Protein AF-A0A950VQ45-F1 (afdb_monomer)

Mean predicted aligned error: 9.02 Å

Secondary structure (DSSP, 8-state):
-PPPP-PPPSSSEEEEESS-EEEESSSSTTPPEEEEE-TT-EEEEEEEETTEEEEEETTTTEEEEEEGGGEE--HHHHTT--TT---SEEEEEEEE-BTT-TTHHHHHHHHHHHHHHH--TT-EEEEEEESTTTTSGGGEEEEEEEPPPPPPPPP-PPPPPPPPTT-HHHHHHHHHHHHHHHHHHHHHHHHHHHHHHHHHHHHHHHHHHHHHSPPPPBSS--HHHHHHHHHHHHHT-SSEEEEEEE-BTT----S----TT-EEEE-S-B-SSHHHHHHHHHHHHHHHHHTT-SEEEE--TTTTT----

Structure (mmCIF, N/CA/C/O backbone):
data_AF-A0A950VQ45-F1
#
_entry.id   AF-A0A950VQ45-F1
#
loop_
_atom_site.group_PDB
_atom_site.id
_atom_site.type_symbol
_atom_site.label_atom_id
_atom_site.label_alt_id
_atom_site.label_comp_id
_atom_site.label_asym_id
_atom_site.label_entity_id
_atom_site.label_seq_id
_atom_site.pdbx_PDB_ins_code
_atom_site.Cartn_x
_atom_site.Cartn_y
_atom_site.Cartn_z
_atom_site.occupancy
_atom_site.B_iso_or_equiv
_atom_site.auth_seq_id
_atom_site.auth_comp_id
_atom_site.auth_asym_id
_atom_site.auth_atom_id
_atom_site.pdbx_PDB_model_num
ATOM 1 N N . MET A 1 1 ? 24.552 36.195 4.068 1.00 44.34 1 MET A N 1
ATOM 2 C CA . MET A 1 1 ? 24.668 35.209 5.160 1.00 44.34 1 MET A CA 1
ATOM 3 C C . MET A 1 1 ? 23.527 34.225 4.954 1.00 44.34 1 MET A C 1
ATOM 5 O O . MET A 1 1 ? 22.383 34.612 5.134 1.00 44.34 1 MET A O 1
ATOM 9 N N . ILE A 1 2 ? 23.811 33.048 4.393 1.00 41.25 2 ILE A N 1
ATOM 10 C CA . ILE A 1 2 ? 22.794 32.021 4.123 1.00 41.25 2 ILE A CA 1
ATOM 11 C C . ILE A 1 2 ? 22.617 31.257 5.433 1.00 41.25 2 ILE A C 1
ATOM 13 O O . ILE A 1 2 ? 23.584 30.682 5.926 1.00 41.25 2 ILE A O 1
ATOM 17 N N . VAL A 1 3 ? 21.425 31.312 6.025 1.00 38.78 3 VAL A N 1
ATOM 18 C CA . VAL A 1 3 ? 21.080 30.450 7.159 1.00 38.78 3 VAL A CA 1
ATOM 19 C C . VAL A 1 3 ? 20.904 29.048 6.578 1.00 38.78 3 VAL A C 1
ATOM 21 O O . VAL A 1 3 ? 20.041 28.890 5.712 1.00 38.78 3 VAL A O 1
ATOM 24 N N . PRO A 1 4 ? 21.719 28.049 6.960 1.00 47.25 4 PRO A N 1
ATOM 25 C CA . PRO A 1 4 ? 21.476 26.686 6.522 1.00 47.25 4 PRO A CA 1
ATOM 26 C C . PRO A 1 4 ? 20.096 26.275 7.036 1.00 47.25 4 PRO A C 1
ATOM 28 O O . PRO A 1 4 ? 19.829 26.315 8.237 1.00 47.25 4 PRO A O 1
ATOM 31 N N . THR A 1 5 ? 19.196 25.934 6.117 1.00 43.06 5 THR A N 1
ATOM 32 C CA . THR A 1 5 ? 17.958 25.237 6.449 1.00 43.06 5 THR A CA 1
ATOM 33 C C . THR A 1 5 ? 18.355 23.958 7.170 1.00 43.06 5 THR A C 1
ATOM 35 O O . THR A 1 5 ? 19.090 23.144 6.614 1.00 43.06 5 THR A O 1
ATOM 38 N N . SER A 1 6 ? 17.916 23.809 8.423 1.00 53.81 6 SER A N 1
ATOM 39 C CA . SER A 1 6 ? 18.005 22.546 9.156 1.00 53.81 6 SER A CA 1
ATOM 40 C C . SER A 1 6 ? 17.457 21.458 8.236 1.00 53.81 6 SER A C 1
ATOM 42 O O . SER A 1 6 ? 16.279 21.474 7.878 1.00 53.81 6 SER A O 1
ATOM 44 N N . GLN A 1 7 ? 18.335 20.566 7.773 1.00 62.34 7 GLN A N 1
ATOM 45 C CA . GLN A 1 7 ? 17.885 19.348 7.121 1.00 62.34 7 GLN A CA 1
ATOM 46 C C . GLN A 1 7 ? 17.046 18.609 8.158 1.00 62.34 7 GLN A C 1
ATOM 48 O O . GLN A 1 7 ? 17.481 18.431 9.297 1.00 62.34 7 GLN A O 1
ATOM 53 N N . ALA A 1 8 ? 15.810 18.278 7.790 1.00 74.75 8 ALA A N 1
ATOM 54 C CA . ALA A 1 8 ? 14.957 17.475 8.643 1.00 74.75 8 ALA A CA 1
ATOM 55 C C . ALA A 1 8 ? 15.681 16.151 8.921 1.00 74.75 8 ALA A C 1
ATOM 57 O O . ALA A 1 8 ? 16.120 15.482 7.985 1.00 74.75 8 ALA A O 1
ATOM 58 N N . GLU A 1 9 ? 15.844 15.807 10.199 1.00 81.50 9 GLU A N 1
ATOM 59 C CA . GLU A 1 9 ? 16.458 14.539 10.591 1.00 81.50 9 GLU A CA 1
ATOM 60 C C . GLU A 1 9 ? 15.647 13.372 10.000 1.00 81.50 9 GLU A C 1
ATOM 62 O O . GLU A 1 9 ? 14.410 13.396 10.065 1.00 81.50 9 GLU A O 1
ATOM 67 N N . PRO A 1 10 ? 16.304 12.345 9.436 1.00 83.62 10 PRO A N 1
ATOM 68 C CA . PRO A 1 10 ? 15.611 11.237 8.791 1.00 83.62 10 PRO A CA 1
ATOM 69 C C . PRO A 1 10 ? 14.747 10.449 9.787 1.00 83.62 10 PRO A C 1
ATOM 71 O O . PRO A 1 10 ? 15.018 10.402 10.986 1.00 83.62 10 PRO A O 1
ATOM 74 N N . GLY A 1 11 ? 13.695 9.801 9.285 1.00 84.19 11 GLY A N 1
ATOM 75 C CA . GLY A 1 11 ? 12.855 8.866 10.038 1.00 84.19 11 GLY A CA 1
ATOM 76 C C . GLY A 1 11 ? 11.615 9.460 10.713 1.00 84.19 11 GLY A C 1
ATOM 77 O O . GLY A 1 11 ? 11.401 10.670 10.739 1.00 84.19 11 GLY A O 1
ATOM 78 N N . LEU A 1 12 ? 10.791 8.563 11.252 1.00 82.50 12 LEU A N 1
ATOM 79 C CA . LEU A 1 12 ? 9.443 8.800 11.782 1.00 82.50 12 LEU A CA 1
ATOM 80 C C . LEU A 1 12 ? 9.450 9.331 13.214 1.00 82.50 12 LEU A C 1
ATOM 82 O O . LEU A 1 12 ? 8.538 10.037 13.631 1.00 82.50 12 LEU A O 1
ATOM 86 N N . GLY A 1 13 ? 10.478 8.983 13.983 1.00 90.69 13 GLY A N 1
ATOM 87 C CA . GLY A 1 13 ? 10.582 9.375 15.378 1.00 90.69 13 GLY A CA 1
ATOM 88 C C . GLY A 1 13 ? 11.815 8.797 16.048 1.00 90.69 13 GLY A C 1
ATOM 89 O O . GLY A 1 13 ? 12.525 7.960 15.495 1.00 90.69 13 GLY A O 1
ATOM 90 N N . TRP A 1 14 ? 12.081 9.270 17.259 1.00 95.69 14 TRP A N 1
ATOM 91 C CA . TRP A 1 14 ? 13.184 8.771 18.067 1.00 95.69 14 TRP A CA 1
ATOM 92 C C . TRP A 1 14 ? 12.806 7.459 18.747 1.00 95.69 14 TRP A C 1
ATOM 94 O O . TRP A 1 14 ? 11.811 7.411 19.461 1.00 95.69 14 TRP A O 1
ATOM 104 N N . ALA A 1 15 ? 13.641 6.442 18.584 1.00 96.50 15 ALA A N 1
ATOM 105 C CA . ALA A 1 15 ? 13.613 5.206 19.348 1.00 96.50 15 ALA A CA 1
ATOM 106 C C . ALA A 1 15 ? 14.799 5.169 20.318 1.00 96.50 15 ALA A C 1
ATOM 108 O O . ALA A 1 15 ? 15.844 5.775 20.068 1.00 96.50 15 ALA A O 1
ATOM 109 N N . THR A 1 16 ? 14.633 4.455 21.426 1.00 97.94 16 THR A N 1
ATOM 110 C CA . THR A 1 16 ? 15.658 4.325 22.465 1.00 97.94 16 THR A CA 1
ATOM 111 C C . THR A 1 16 ? 15.960 2.856 22.703 1.00 97.94 16 THR A C 1
ATOM 113 O O . THR A 1 16 ? 15.037 2.071 22.912 1.00 97.94 16 THR A O 1
ATOM 116 N N . PHE A 1 17 ? 17.235 2.481 22.727 1.00 98.06 17 PHE A N 1
ATOM 117 C CA . PHE A 1 17 ? 17.648 1.140 23.130 1.00 98.06 17 PHE A CA 1
ATOM 118 C C . PHE A 1 17 ? 17.229 0.875 24.583 1.00 98.06 17 PHE A C 1
ATOM 120 O O . PHE A 1 17 ? 17.549 1.654 25.480 1.00 98.06 17 PHE A O 1
ATOM 127 N N . ILE A 1 18 ? 16.511 -0.219 24.834 1.00 97.69 18 ILE A N 1
ATOM 128 C CA . ILE A 1 18 ? 16.109 -0.655 26.188 1.00 97.69 18 ILE A CA 1
ATOM 129 C C . ILE A 1 18 ? 17.024 -1.734 26.764 1.00 97.69 18 ILE A C 1
ATOM 131 O O . ILE A 1 18 ? 16.970 -2.029 27.956 1.00 97.69 18 ILE A O 1
ATOM 135 N N . ARG A 1 19 ? 17.876 -2.312 25.922 1.00 96.94 19 ARG A N 1
ATOM 136 C CA . ARG A 1 19 ? 18.917 -3.277 26.272 1.00 96.94 19 ARG A CA 1
ATOM 137 C C . ARG A 1 19 ? 20.106 -3.077 25.338 1.00 96.94 19 ARG A C 1
ATOM 139 O O . ARG A 1 19 ? 19.978 -2.381 24.335 1.00 96.94 19 ARG A O 1
ATOM 146 N N . GLU A 1 20 ? 21.236 -3.686 25.668 1.00 97.88 20 GLU A N 1
ATOM 147 C CA . GLU A 1 20 ? 22.352 -3.750 24.729 1.00 97.88 20 GLU A CA 1
ATOM 148 C C . GLU A 1 20 ? 21.984 -4.632 23.530 1.00 97.88 20 GLU A C 1
ATOM 150 O O . GLU A 1 20 ? 21.483 -5.742 23.720 1.00 97.88 20 GLU A O 1
ATOM 155 N N . ASP A 1 21 ? 22.192 -4.133 22.313 1.00 97.94 21 ASP A N 1
ATOM 156 C CA . ASP A 1 21 ? 21.943 -4.888 21.081 1.00 97.94 21 ASP A CA 1
ATOM 157 C C . ASP A 1 21 ? 22.809 -4.353 19.927 1.00 97.94 21 ASP A C 1
ATOM 159 O O . ASP A 1 21 ? 23.412 -3.280 20.029 1.00 97.94 21 ASP A O 1
ATOM 163 N N . CYS A 1 22 ? 22.883 -5.116 18.841 1.00 97.50 22 CYS A N 1
ATOM 164 C CA . CYS A 1 22 ? 23.688 -4.820 17.661 1.00 97.50 22 CYS A CA 1
ATOM 165 C C . CYS A 1 22 ? 22.968 -3.877 16.686 1.00 97.50 22 CYS A C 1
ATOM 167 O O . CYS A 1 22 ? 21.768 -4.001 16.434 1.00 97.50 22 CYS A O 1
ATOM 169 N N . GLU A 1 23 ? 23.741 -2.998 16.052 1.00 97.69 23 GLU A N 1
ATOM 170 C CA . GLU A 1 23 ? 23.391 -2.380 14.773 1.00 97.69 23 GLU A CA 1
ATOM 171 C C . GLU A 1 23 ? 23.855 -3.301 13.638 1.00 97.69 23 GLU A C 1
ATOM 173 O O . GLU A 1 23 ? 25.043 -3.566 13.467 1.00 97.69 23 GLU A O 1
ATOM 178 N N . TRP A 1 24 ? 22.907 -3.835 12.879 1.00 97.62 24 TRP A N 1
ATOM 179 C CA . TRP A 1 24 ? 23.108 -4.839 11.843 1.00 97.62 24 TRP A CA 1
ATOM 180 C C . TRP A 1 24 ? 23.170 -4.214 10.447 1.00 97.62 24 TRP A C 1
ATOM 182 O O . TRP A 1 24 ? 22.507 -3.222 10.151 1.00 97.62 24 TRP A O 1
ATOM 192 N N . SER A 1 25 ? 23.920 -4.853 9.555 1.00 93.00 25 SER A N 1
ATOM 193 C CA . SER A 1 25 ? 24.046 -4.477 8.136 1.00 93.00 25 SER A CA 1
ATOM 194 C C . SER A 1 25 ? 22.801 -4.748 7.281 1.00 93.00 25 SER A C 1
ATOM 196 O O . SER A 1 25 ? 22.690 -4.197 6.189 1.00 93.00 25 SER A O 1
ATOM 198 N N . GLY A 1 26 ? 21.869 -5.571 7.767 1.00 89.62 26 GLY A N 1
ATOM 199 C CA . GLY A 1 26 ? 20.701 -6.046 7.024 1.00 89.62 26 GLY A CA 1
ATOM 200 C C . GLY A 1 26 ? 19.547 -6.466 7.938 1.00 89.62 26 GLY A C 1
ATOM 201 O O . GLY A 1 26 ? 19.721 -6.654 9.150 1.00 89.62 26 GLY A O 1
ATOM 202 N N . GLY A 1 27 ? 18.355 -6.613 7.360 1.00 84.12 27 GLY A N 1
ATOM 203 C CA . GLY A 1 27 ? 17.144 -7.045 8.070 1.00 84.12 27 GLY A CA 1
ATOM 204 C C . GLY A 1 27 ? 17.112 -8.549 8.371 1.00 84.12 27 GLY A C 1
ATOM 205 O O . GLY A 1 27 ? 16.377 -9.000 9.247 1.00 84.12 27 GLY A O 1
ATOM 206 N N . GLU A 1 28 ? 17.923 -9.331 7.667 1.00 83.12 28 GLU A N 1
ATOM 207 C CA . GLU A 1 28 ? 18.018 -10.784 7.754 1.00 83.12 28 GLU A CA 1
ATOM 208 C C . GLU A 1 28 ? 18.908 -11.282 8.904 1.00 83.12 28 GLU A C 1
ATOM 210 O O . GLU A 1 28 ? 19.842 -10.618 9.357 1.00 83.12 28 GLU A O 1
ATOM 215 N N . THR A 1 29 ? 18.676 -12.516 9.358 1.00 85.69 29 THR A N 1
ATOM 216 C CA . THR A 1 29 ? 19.407 -13.114 10.492 1.00 85.69 29 THR A CA 1
ATOM 217 C C . THR A 1 29 ? 20.897 -13.339 10.226 1.00 85.69 29 THR A C 1
ATOM 219 O O . THR A 1 29 ? 21.656 -13.503 11.174 1.00 85.69 29 THR A O 1
ATOM 222 N N . SER A 1 30 ? 21.325 -13.366 8.960 1.00 88.50 30 SER A N 1
ATOM 223 C CA . SER A 1 30 ? 22.731 -13.521 8.559 1.00 88.50 30 SER A CA 1
ATOM 224 C C . SER A 1 30 ? 23.512 -12.206 8.486 1.00 88.50 30 SER A C 1
ATOM 226 O O . SER A 1 30 ? 24.694 -12.236 8.147 1.00 88.50 30 SER A O 1
ATOM 228 N N . ALA A 1 31 ? 22.878 -11.064 8.760 1.00 93.75 31 ALA A N 1
ATOM 229 C CA . ALA A 1 31 ? 23.539 -9.768 8.696 1.00 93.75 31 ALA A CA 1
ATOM 230 C C . ALA A 1 31 ? 24.723 -9.679 9.676 1.00 93.75 31 ALA A C 1
ATOM 232 O O . ALA A 1 31 ? 24.667 -10.177 10.801 1.00 93.75 31 ALA A O 1
ATOM 233 N N . ALA A 1 32 ? 25.788 -8.992 9.264 1.00 96.56 32 ALA A N 1
ATOM 234 C CA . ALA A 1 32 ? 26.914 -8.665 10.133 1.00 96.56 32 ALA A CA 1
ATOM 235 C C . ALA A 1 32 ? 26.542 -7.543 11.115 1.00 96.56 32 ALA A C 1
ATOM 237 O O . ALA A 1 32 ? 25.854 -6.596 10.727 1.00 96.56 32 ALA A O 1
ATOM 238 N N . CYS A 1 33 ? 27.026 -7.640 12.354 1.00 97.19 33 CYS A N 1
ATOM 239 C CA . CYS A 1 33 ? 26.920 -6.586 13.362 1.00 97.19 33 CYS A CA 1
ATOM 240 C C . CYS A 1 33 ? 28.045 -5.557 13.172 1.00 97.19 33 CYS A C 1
ATOM 242 O O . CYS A 1 33 ? 29.219 -5.926 13.107 1.00 97.19 33 CYS A O 1
ATOM 244 N N . PHE A 1 34 ? 27.689 -4.276 13.082 1.00 94.50 34 PHE A N 1
ATOM 245 C CA . PHE A 1 34 ? 28.619 -3.147 13.002 1.00 94.50 34 PHE A CA 1
ATOM 246 C C . PHE A 1 34 ? 29.118 -2.690 14.374 1.00 94.50 34 PHE A C 1
ATOM 248 O O . PHE A 1 34 ? 30.209 -2.132 14.478 1.00 94.50 34 PHE A O 1
ATOM 255 N N . GLY A 1 35 ? 28.346 -2.951 15.426 1.00 92.62 35 GLY A N 1
ATOM 256 C CA . GLY A 1 35 ? 28.692 -2.613 16.800 1.00 92.62 35 GLY A CA 1
ATOM 257 C C . GLY A 1 35 ? 27.469 -2.625 17.709 1.00 92.62 35 GLY A C 1
ATOM 258 O O . GLY A 1 35 ? 26.334 -2.565 17.236 1.00 92.62 35 GLY A O 1
ATOM 259 N N . ASN A 1 36 ? 27.710 -2.703 19.017 1.00 96.94 36 ASN A N 1
ATOM 260 C CA . ASN A 1 36 ? 26.646 -2.708 20.015 1.00 96.94 36 ASN A CA 1
ATOM 261 C C . ASN A 1 36 ? 26.322 -1.288 20.478 1.00 96.94 36 ASN A C 1
ATOM 263 O O . ASN A 1 36 ? 27.219 -0.462 20.676 1.00 96.94 36 ASN A O 1
ATOM 267 N N . ARG A 1 37 ? 25.043 -1.034 20.749 1.00 97.69 37 ARG A N 1
ATOM 268 C CA . ARG A 1 37 ? 24.574 0.159 21.458 1.00 97.69 37 ARG A CA 1
ATOM 269 C C . ARG A 1 37 ? 23.992 -0.246 22.796 1.00 97.69 37 ARG A C 1
ATOM 271 O O . ARG A 1 37 ? 23.257 -1.221 22.887 1.00 97.69 37 ARG A O 1
ATOM 278 N N . GLY A 1 38 ? 24.342 0.507 23.834 1.00 96.69 38 GLY A N 1
ATOM 279 C CA . GLY A 1 38 ? 23.833 0.283 25.181 1.00 96.69 38 GLY A CA 1
ATOM 280 C C . GLY A 1 38 ? 22.435 0.876 25.401 1.00 96.69 38 GLY A C 1
ATOM 281 O O . GLY A 1 38 ? 21.981 1.716 24.615 1.00 96.69 38 GLY A O 1
ATOM 282 N N . PRO A 1 39 ? 21.767 0.502 26.507 1.00 97.94 39 PRO A N 1
ATOM 283 C CA . PRO A 1 39 ? 20.500 1.100 26.910 1.00 97.94 39 PRO A CA 1
ATOM 284 C C . PRO A 1 39 ? 20.581 2.631 26.995 1.00 97.94 39 PRO A C 1
ATOM 286 O O . PRO A 1 39 ? 21.573 3.189 27.463 1.00 97.94 39 PRO A O 1
ATOM 289 N N . GLY A 1 40 ? 19.522 3.316 26.572 1.00 97.31 40 GLY A N 1
ATOM 290 C CA . GLY A 1 40 ? 19.439 4.777 26.554 1.00 97.31 40 GLY A CA 1
ATOM 291 C C . GLY A 1 40 ? 20.018 5.431 25.297 1.00 97.31 40 GLY A C 1
ATOM 292 O O . GLY A 1 40 ? 19.747 6.610 25.065 1.00 97.31 40 GLY A O 1
ATOM 293 N N . PHE A 1 41 ? 20.759 4.695 24.459 1.00 98.12 41 PHE A N 1
ATOM 294 C CA . PHE A 1 41 ? 21.194 5.202 23.159 1.00 98.12 41 PHE A CA 1
ATOM 295 C C . PHE A 1 41 ? 19.986 5.449 22.249 1.00 98.12 41 PHE A C 1
ATOM 297 O O . PHE A 1 41 ? 19.038 4.659 22.242 1.00 98.12 41 PHE A O 1
ATOM 304 N N . ARG A 1 42 ? 20.000 6.555 21.498 1.00 97.81 42 ARG A N 1
ATOM 305 C CA . ARG A 1 42 ? 18.861 6.989 20.682 1.00 97.81 42 ARG A CA 1
ATOM 306 C C . ARG A 1 42 ? 19.198 6.932 19.203 1.00 97.81 42 ARG A C 1
ATOM 308 O O . ARG A 1 42 ? 20.227 7.444 18.779 1.00 97.81 42 ARG A O 1
ATOM 315 N N . VAL A 1 43 ? 18.269 6.381 18.437 1.00 97.25 43 VAL A N 1
ATOM 316 C CA . VAL A 1 43 ? 18.310 6.306 16.974 1.00 97.25 43 VAL A CA 1
ATOM 317 C C . VAL A 1 43 ? 17.002 6.832 16.405 1.00 97.25 43 VAL A C 1
ATOM 319 O O . VAL A 1 43 ? 15.986 6.895 17.105 1.00 97.25 43 VAL A O 1
ATOM 322 N N . ARG A 1 44 ? 16.994 7.217 15.133 1.00 95.94 44 ARG A N 1
ATOM 323 C CA . ARG A 1 44 ? 15.757 7.574 14.435 1.00 95.94 44 ARG A CA 1
ATOM 324 C C . ARG A 1 44 ? 15.180 6.325 13.784 1.00 95.94 44 ARG A C 1
ATOM 326 O O . ARG A 1 44 ? 15.814 5.740 12.914 1.00 95.94 44 ARG A O 1
ATOM 333 N N . ALA A 1 45 ? 13.982 5.913 14.184 1.00 94.44 45 ALA A N 1
ATOM 334 C CA . ALA A 1 45 ? 13.272 4.826 13.520 1.00 94.44 45 ALA A CA 1
ATOM 335 C C . ALA A 1 45 ? 12.805 5.297 12.140 1.00 94.44 45 ALA A C 1
ATOM 337 O O . ALA A 1 45 ? 12.054 6.266 12.046 1.00 94.44 45 ALA A O 1
ATOM 338 N N . VAL A 1 46 ? 13.256 4.640 11.071 1.00 89.88 46 VAL A N 1
ATOM 339 C CA . VAL A 1 46 ? 12.947 5.038 9.689 1.00 89.88 46 VAL A CA 1
ATOM 340 C C . VAL A 1 46 ? 11.778 4.228 9.158 1.00 89.88 46 VAL A C 1
ATOM 342 O O . VAL A 1 46 ? 10.777 4.793 8.735 1.00 89.88 46 VAL A O 1
ATOM 345 N N . ARG A 1 47 ? 11.884 2.901 9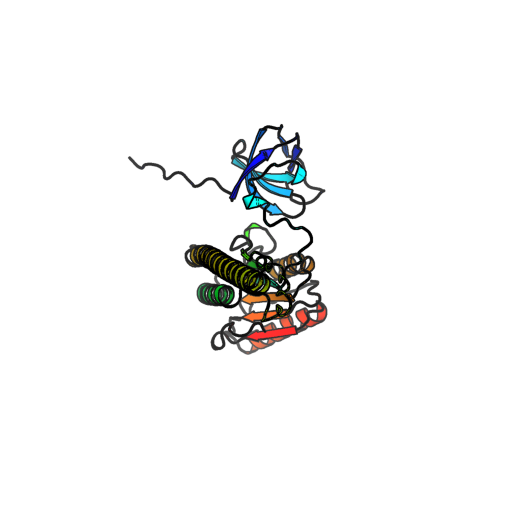.212 1.00 84.75 47 ARG A N 1
ATOM 346 C CA . ARG A 1 47 ? 10.799 1.982 8.856 1.00 84.75 47 ARG A CA 1
ATOM 347 C C . ARG A 1 47 ? 11.052 0.608 9.451 1.00 84.75 47 ARG A C 1
ATOM 349 O O . ARG A 1 47 ? 12.159 0.286 9.875 1.00 84.75 47 ARG A O 1
ATOM 356 N N . ARG A 1 48 ? 10.017 -0.218 9.463 1.00 84.25 48 ARG A N 1
ATOM 357 C CA . ARG A 1 48 ? 10.090 -1.587 9.964 1.00 84.25 48 ARG A CA 1
ATOM 358 C C . ARG A 1 48 ? 10.375 -2.566 8.830 1.00 84.25 48 ARG A C 1
ATOM 360 O O . ARG A 1 48 ? 9.721 -2.503 7.793 1.00 84.25 48 ARG A O 1
ATOM 367 N N . GLU A 1 49 ? 11.263 -3.525 9.076 1.00 79.81 49 GLU A N 1
ATOM 368 C CA . GLU A 1 49 ? 11.600 -4.600 8.141 1.00 79.81 49 GLU A CA 1
ATOM 369 C C . GLU A 1 49 ? 11.701 -5.943 8.884 1.00 79.81 49 GLU A C 1
ATOM 371 O O . GLU A 1 49 ? 12.691 -6.264 9.541 1.00 79.81 49 GLU A O 1
ATOM 376 N N . GLY A 1 50 ? 10.630 -6.743 8.815 1.00 81.31 50 GLY A N 1
ATOM 377 C CA . GLY A 1 50 ? 10.571 -8.049 9.478 1.00 81.31 50 GLY A CA 1
ATOM 378 C C . GLY A 1 50 ? 10.682 -7.951 11.007 1.00 81.31 50 GLY A C 1
ATOM 379 O O . GLY A 1 50 ? 9.833 -7.333 11.664 1.00 81.31 50 GLY A O 1
ATOM 380 N N . SER A 1 51 ? 11.707 -8.602 11.569 1.00 86.69 51 SER A N 1
ATOM 381 C CA . SER A 1 51 ? 12.031 -8.600 13.005 1.00 86.69 51 SER A CA 1
ATOM 382 C C . SER A 1 51 ? 12.889 -7.409 13.444 1.00 86.69 51 SER A C 1
ATOM 384 O O . SER A 1 51 ? 13.131 -7.252 14.644 1.00 86.69 51 SER A O 1
ATOM 386 N N . ARG A 1 52 ? 13.334 -6.567 12.504 1.00 94.06 52 ARG A N 1
ATOM 387 C CA . ARG A 1 52 ? 14.208 -5.420 12.760 1.00 94.06 52 ARG A CA 1
ATOM 388 C C . ARG A 1 52 ? 13.563 -4.101 12.339 1.00 94.06 52 ARG A C 1
ATOM 390 O O . ARG A 1 52 ? 12.626 -4.053 11.542 1.00 94.06 52 ARG A O 1
ATOM 397 N N . TRP A 1 53 ? 14.077 -3.015 12.892 1.00 94.31 53 TRP A N 1
ATOM 398 C CA . TRP A 1 53 ? 13.849 -1.657 12.420 1.00 94.31 53 TRP A CA 1
ATOM 399 C C . TRP A 1 53 ? 15.028 -1.220 11.574 1.00 94.31 53 TRP A C 1
ATOM 401 O O . TRP A 1 53 ? 16.161 -1.364 12.016 1.00 94.31 53 TRP A O 1
ATOM 411 N N . TYR A 1 54 ? 14.757 -0.645 10.407 1.00 94.38 54 TYR A N 1
ATOM 412 C CA . TYR A 1 54 ? 15.722 0.194 9.717 1.00 94.38 54 TYR A CA 1
ATOM 413 C C . TYR A 1 54 ? 15.762 1.542 10.438 1.00 94.38 54 TYR A C 1
ATOM 415 O O . TYR A 1 54 ? 14.728 2.204 10.601 1.00 94.38 54 TYR A O 1
ATOM 423 N N . VAL A 1 55 ? 16.935 1.916 10.930 1.00 96.38 55 VAL A N 1
ATOM 424 C CA . VAL A 1 55 ? 17.150 3.100 11.760 1.00 96.38 55 VAL A CA 1
ATOM 425 C C . VAL A 1 55 ? 18.272 3.952 11.186 1.00 96.38 55 VAL A C 1
ATOM 427 O O . VAL A 1 55 ? 19.169 3.434 10.528 1.00 96.38 55 VAL A O 1
ATOM 430 N N . TRP A 1 56 ? 18.233 5.253 11.454 1.00 96.62 56 TRP A N 1
ATOM 431 C CA . TRP A 1 56 ? 19.379 6.138 11.268 1.00 96.62 56 TRP A CA 1
ATOM 432 C C . TRP A 1 56 ? 20.045 6.389 12.620 1.00 96.62 56 TRP A C 1
ATOM 434 O O . TRP A 1 56 ? 19.384 6.780 13.592 1.00 96.62 56 TRP A O 1
ATOM 444 N N . ASP A 1 57 ? 21.345 6.133 12.675 1.00 96.56 57 ASP A N 1
ATOM 445 C CA . ASP A 1 57 ? 22.187 6.340 13.841 1.00 96.56 57 ASP A CA 1
ATOM 446 C C . ASP A 1 57 ? 22.892 7.707 13.745 1.00 96.56 57 ASP A C 1
ATOM 448 O O . ASP A 1 57 ? 23.770 7.895 12.895 1.00 96.56 57 ASP A O 1
ATOM 452 N N . PRO A 1 58 ? 22.575 8.658 14.645 1.00 95.75 58 PRO A N 1
ATOM 453 C CA . PRO A 1 58 ? 23.179 9.989 14.628 1.00 95.75 58 PRO A CA 1
ATOM 454 C C . PRO A 1 58 ? 24.683 9.993 14.924 1.00 95.75 58 PRO A C 1
ATOM 456 O O . PRO A 1 58 ? 25.359 10.974 14.626 1.00 95.75 58 PRO A O 1
ATOM 459 N N . SER A 1 59 ? 25.226 8.944 15.550 1.00 95.69 59 SER A N 1
ATOM 460 C CA . SER A 1 59 ? 26.647 8.897 15.915 1.00 95.69 59 SER A CA 1
ATOM 461 C C . SER A 1 59 ? 27.557 8.513 14.751 1.00 95.69 59 SER A C 1
ATOM 463 O O . SER A 1 59 ? 28.723 8.907 14.735 1.00 95.69 59 SER A O 1
ATOM 465 N N . THR A 1 60 ? 27.029 7.765 13.783 1.00 93.62 60 THR A N 1
ATOM 466 C CA . THR A 1 60 ? 27.747 7.360 12.568 1.00 93.62 60 THR A CA 1
ATOM 467 C C . THR A 1 60 ? 27.268 8.101 11.323 1.00 93.62 60 THR A C 1
ATOM 469 O O . THR A 1 60 ? 27.884 7.949 10.270 1.00 93.62 60 THR A O 1
ATOM 472 N N . ASP A 1 61 ? 26.204 8.904 11.451 1.00 93.50 61 ASP A N 1
ATOM 473 C CA . ASP A 1 61 ? 25.487 9.546 10.345 1.00 93.50 61 ASP A CA 1
ATOM 474 C C . ASP A 1 61 ? 25.155 8.547 9.225 1.00 93.50 61 ASP A C 1
ATOM 476 O O . ASP A 1 61 ? 25.374 8.782 8.036 1.00 93.50 61 ASP A O 1
ATOM 480 N N . ASN A 1 62 ? 24.690 7.361 9.622 1.00 94.19 62 ASN A N 1
ATOM 481 C CA . ASN A 1 62 ? 24.449 6.255 8.708 1.00 94.19 62 ASN A CA 1
ATOM 482 C C . ASN A 1 62 ? 23.235 5.429 9.139 1.00 94.19 62 ASN A C 1
ATOM 484 O O . ASN A 1 62 ? 22.679 5.610 10.223 1.00 94.19 62 ASN A O 1
ATOM 488 N N . TYR A 1 63 ? 22.804 4.526 8.266 1.00 95.00 63 TYR A N 1
ATOM 489 C CA . TYR A 1 63 ? 21.679 3.645 8.518 1.00 95.00 63 TYR A CA 1
ATOM 490 C C . TYR A 1 63 ? 22.133 2.246 8.922 1.00 95.00 63 TYR A C 1
ATOM 492 O O . TYR A 1 63 ? 23.127 1.720 8.420 1.00 95.00 63 TYR A O 1
ATOM 500 N N . ALA A 1 64 ? 21.351 1.624 9.794 1.00 97.44 64 ALA A N 1
ATOM 501 C CA . ALA A 1 64 ? 21.551 0.258 10.244 1.00 97.44 64 ALA A CA 1
ATOM 502 C C . ALA A 1 64 ? 20.204 -0.409 10.534 1.00 97.44 64 ALA A C 1
ATOM 504 O O . ALA A 1 64 ? 19.146 0.219 10.476 1.00 97.44 64 ALA A O 1
ATOM 505 N N . TYR A 1 65 ? 20.243 -1.692 10.869 1.00 97.38 65 TYR A N 1
ATOM 506 C CA . TYR A 1 65 ? 19.088 -2.437 11.343 1.00 97.38 65 TYR A CA 1
ATOM 507 C C . TYR A 1 65 ? 19.235 -2.748 12.826 1.00 97.38 65 TYR A C 1
ATOM 509 O O . TYR A 1 65 ? 20.309 -3.126 13.270 1.00 97.38 65 TYR A O 1
ATOM 517 N N . VAL A 1 66 ? 18.168 -2.635 13.605 1.00 97.31 66 VAL A N 1
ATOM 518 C CA . VAL A 1 66 ? 18.185 -2.958 15.040 1.00 97.31 66 VAL A CA 1
ATOM 519 C C . VAL A 1 66 ? 17.034 -3.894 15.355 1.00 97.31 66 VAL A C 1
ATOM 521 O O . VAL A 1 66 ? 15.921 -3.699 14.864 1.00 97.31 66 VAL A O 1
ATOM 524 N N . ASP A 1 67 ? 17.282 -4.915 16.172 1.00 96.25 67 ASP A N 1
ATOM 525 C CA . ASP A 1 67 ? 16.239 -5.841 16.605 1.00 96.25 67 ASP A CA 1
ATOM 526 C C . ASP A 1 67 ? 15.085 -5.090 17.274 1.00 96.25 67 ASP A C 1
ATOM 528 O O . ASP A 1 67 ? 15.272 -4.258 18.161 1.00 96.25 67 ASP A O 1
ATOM 532 N N . ARG A 1 68 ? 13.849 -5.396 16.870 1.00 91.31 68 ARG A N 1
ATOM 533 C CA . ARG A 1 68 ? 12.671 -4.667 17.360 1.00 91.31 68 ARG A CA 1
ATOM 534 C C . ARG A 1 68 ? 12.512 -4.756 18.872 1.00 91.31 68 ARG A C 1
ATOM 536 O O . ARG A 1 68 ? 12.172 -3.767 19.506 1.00 91.31 68 ARG A O 1
ATOM 543 N N . ALA A 1 69 ? 12.806 -5.918 19.446 1.00 94.50 69 ALA A N 1
ATOM 544 C CA . ALA A 1 69 ? 12.750 -6.131 20.889 1.00 94.50 69 ALA A CA 1
ATOM 545 C C . ALA A 1 69 ? 13.844 -5.372 21.667 1.00 94.50 69 ALA A C 1
ATOM 547 O O . ALA A 1 69 ? 13.819 -5.369 22.896 1.00 94.50 69 ALA A O 1
ATOM 548 N N . ALA A 1 70 ? 14.805 -4.754 20.975 1.00 96.94 70 ALA A N 1
ATOM 549 C CA . ALA A 1 70 ? 15.848 -3.939 21.581 1.00 96.94 70 ALA A CA 1
ATOM 550 C C . ALA A 1 70 ? 15.458 -2.468 21.738 1.00 96.94 70 ALA A C 1
ATOM 552 O O . ALA A 1 70 ? 16.136 -1.746 22.468 1.00 96.94 70 ALA A O 1
ATOM 553 N N . LEU A 1 71 ? 14.393 -2.020 21.067 1.00 96.56 71 LEU A N 1
ATOM 554 C CA . LEU A 1 71 ? 13.987 -0.620 21.016 1.00 96.56 71 LEU A CA 1
ATOM 555 C C . LEU A 1 71 ? 12.674 -0.385 21.764 1.00 96.56 71 LEU A C 1
ATOM 557 O O . LEU A 1 71 ? 11.706 -1.126 21.617 1.00 96.56 71 LEU A O 1
ATOM 561 N N . SER A 1 72 ? 12.625 0.714 22.510 1.00 95.62 72 SER A N 1
ATOM 562 C CA . SER A 1 72 ? 11.385 1.384 22.888 1.00 95.62 72 SER A CA 1
ATOM 563 C C . SER A 1 72 ? 11.104 2.485 21.874 1.00 95.62 72 SER A C 1
ATOM 565 O O . SER A 1 72 ? 11.955 3.348 21.632 1.00 95.62 72 SER A O 1
ATOM 567 N N . LEU A 1 73 ? 9.921 2.435 21.269 1.00 92.88 73 LEU A N 1
ATOM 568 C CA . LEU A 1 73 ? 9.441 3.416 20.305 1.00 92.88 73 LEU A CA 1
ATOM 569 C C . LEU A 1 73 ? 8.234 4.174 20.885 1.00 92.88 73 LEU A C 1
ATOM 571 O O . LEU A 1 73 ? 7.531 3.628 21.739 1.00 92.88 73 LEU A O 1
ATOM 575 N N . PRO A 1 74 ? 7.969 5.408 20.417 1.00 87.00 74 PRO A N 1
ATOM 576 C CA . PRO A 1 74 ? 6.709 6.095 20.661 1.00 87.00 74 PRO A CA 1
ATOM 577 C C . PRO A 1 74 ? 5.524 5.197 20.297 1.00 87.00 74 PRO A C 1
ATOM 579 O O . PRO A 1 74 ? 5.595 4.450 19.316 1.00 87.00 74 PRO A O 1
ATOM 582 N N . ALA A 1 75 ? 4.451 5.266 21.087 1.00 75.69 75 ALA A N 1
ATOM 583 C CA . ALA A 1 75 ? 3.279 4.410 20.916 1.00 75.69 75 ALA A CA 1
ATOM 584 C C . ALA A 1 75 ? 2.669 4.560 19.518 1.00 75.69 75 ALA A C 1
ATOM 586 O O . ALA A 1 75 ? 2.141 3.608 18.969 1.00 75.69 75 ALA A O 1
ATOM 587 N N . GLU A 1 76 ? 2.807 5.727 18.900 1.00 73.12 76 GLU A N 1
ATOM 588 C CA . GLU A 1 76 ? 2.331 6.020 17.551 1.00 73.12 76 GLU A CA 1
ATOM 589 C C . GLU A 1 76 ? 3.060 5.188 16.483 1.00 73.12 76 GLU A C 1
ATOM 591 O O . GLU A 1 76 ? 2.479 4.875 15.450 1.00 73.12 76 GLU A O 1
ATOM 596 N N . LEU A 1 77 ? 4.314 4.788 16.733 1.00 77.31 77 LEU A N 1
ATOM 597 C CA . LEU A 1 77 ? 5.086 3.926 15.828 1.00 77.31 77 LEU A CA 1
ATOM 598 C C . LEU A 1 77 ? 4.817 2.430 16.053 1.00 77.31 77 LEU A C 1
ATOM 600 O O . LEU A 1 77 ? 5.220 1.610 15.227 1.00 77.31 77 LEU A O 1
ATOM 604 N N . THR A 1 78 ? 4.160 2.070 17.160 1.00 73.19 78 THR A N 1
ATOM 605 C CA . THR A 1 78 ? 3.819 0.685 17.533 1.00 73.19 78 THR A CA 1
ATOM 606 C C . THR A 1 78 ? 2.310 0.431 17.613 1.00 73.19 78 THR A C 1
ATOM 608 O O . THR A 1 78 ? 1.903 -0.715 17.763 1.00 73.19 78 THR A O 1
ATOM 611 N N . ALA A 1 79 ? 1.459 1.450 17.467 1.00 57.84 79 ALA A N 1
ATOM 612 C CA . ALA A 1 79 ? 0.002 1.345 17.595 1.00 57.84 79 ALA A CA 1
ATOM 613 C C . ALA A 1 79 ? -0.637 0.428 16.538 1.00 57.84 79 ALA A C 1
ATOM 615 O O . ALA A 1 79 ? -1.667 -0.188 16.802 1.00 57.84 79 ALA A O 1
ATOM 616 N N . ASP A 1 80 ? 0.013 0.258 15.385 1.00 54.28 80 ASP A N 1
ATOM 617 C CA . ASP A 1 80 ? -0.400 -0.681 14.333 1.00 54.28 80 ASP A CA 1
ATOM 618 C C . ASP A 1 80 ? -0.073 -2.156 14.663 1.00 54.28 80 ASP A C 1
ATOM 620 O O . ASP A 1 80 ? -0.314 -3.058 13.859 1.00 54.28 80 ASP A O 1
ATOM 624 N N . GLU A 1 81 ? 0.492 -2.446 15.840 1.00 53.50 81 GLU A N 1
ATOM 625 C CA . GLU A 1 81 ? 0.909 -3.784 16.265 1.00 53.50 81 GLU A CA 1
ATOM 626 C C . GLU A 1 81 ? -0.201 -4.544 17.002 1.00 53.50 81 GLU A C 1
ATOM 628 O O . GLU A 1 81 ? -0.008 -5.030 18.116 1.00 53.50 81 GLU A O 1
ATOM 633 N N . THR A 1 82 ? -1.345 -4.752 16.350 1.00 54.41 82 THR A N 1
ATOM 634 C CA . THR A 1 82 ? -2.049 -6.025 16.566 1.00 54.41 82 THR A CA 1
ATOM 635 C C . THR A 1 82 ? -1.471 -7.028 15.565 1.00 54.41 82 THR A C 1
ATOM 637 O O . THR A 1 82 ? -1.876 -7.028 14.405 1.00 54.41 82 THR A O 1
ATOM 640 N N . PRO A 1 83 ? -0.480 -7.858 15.959 1.00 52.47 83 PRO A N 1
ATOM 641 C CA . PRO A 1 83 ? 0.246 -8.751 15.047 1.00 52.47 83 PRO A CA 1
ATOM 642 C C . PRO A 1 83 ? -0.629 -9.772 14.300 1.00 52.47 83 PRO A C 1
ATOM 644 O O . PRO A 1 83 ? -0.132 -10.407 13.376 1.00 52.47 83 PRO A O 1
ATOM 647 N N . ASP A 1 84 ? -1.912 -9.890 14.648 1.00 54.94 84 ASP A N 1
ATOM 648 C CA . ASP A 1 84 ? -2.818 -10.907 14.114 1.00 54.94 84 ASP A CA 1
ATOM 649 C C . ASP A 1 84 ? -3.878 -10.374 13.137 1.00 54.94 84 ASP A C 1
ATOM 651 O O . ASP A 1 84 ? -4.572 -11.165 12.494 1.00 54.94 84 ASP A O 1
ATOM 655 N N . ALA A 1 85 ? -4.017 -9.054 12.973 1.00 69.19 85 ALA A N 1
ATOM 656 C CA . ALA A 1 85 ? -4.976 -8.516 12.014 1.00 69.19 85 ALA A CA 1
ATOM 657 C C . ALA A 1 85 ? -4.356 -8.514 10.610 1.00 69.19 85 ALA A C 1
ATOM 659 O O . ALA A 1 85 ? -3.709 -7.555 10.189 1.00 69.19 85 ALA A O 1
ATOM 660 N N . SER A 1 86 ? -4.536 -9.617 9.879 1.00 83.75 86 SER A N 1
ATOM 661 C CA . SER A 1 86 ? -4.254 -9.646 8.440 1.00 83.75 86 SER A CA 1
ATOM 662 C C . SER A 1 86 ? -4.977 -8.483 7.752 1.00 83.75 86 SER A C 1
ATOM 664 O O . SER A 1 86 ? -6.163 -8.287 8.033 1.00 83.75 86 SER A O 1
ATOM 666 N N . PRO A 1 87 ? -4.311 -7.727 6.855 1.00 90.00 87 PRO A N 1
ATOM 667 C CA . PRO A 1 87 ? -4.974 -6.638 6.154 1.00 90.00 87 PRO A CA 1
ATOM 668 C C . PRO A 1 87 ? -6.169 -7.191 5.379 1.00 90.00 87 PRO A C 1
ATOM 670 O O . PRO A 1 87 ? -6.081 -8.277 4.797 1.00 90.00 87 PRO A O 1
ATOM 673 N N . SER A 1 88 ? -7.273 -6.447 5.371 1.00 92.44 88 SER A N 1
ATOM 674 C CA . SER A 1 88 ? -8.473 -6.771 4.584 1.00 92.44 88 SER A CA 1
ATOM 675 C C . SER A 1 88 ? -8.132 -6.832 3.093 1.00 92.44 88 SER A C 1
ATOM 677 O O . SER A 1 88 ? -8.583 -7.730 2.379 1.00 92.44 88 SER A O 1
ATOM 679 N N . LYS A 1 89 ? -7.260 -5.919 2.654 1.00 95.44 89 LYS A N 1
ATOM 680 C CA . LYS A 1 89 ? -6.709 -5.836 1.305 1.00 95.44 89 LYS A CA 1
ATOM 681 C C . LYS A 1 89 ? -5.258 -5.362 1.349 1.00 95.44 89 LYS A C 1
ATOM 683 O O . LYS A 1 89 ? -4.942 -4.386 2.021 1.00 95.44 89 LYS A O 1
ATOM 688 N N . ALA A 1 90 ? -4.385 -6.009 0.588 1.00 96.75 90 ALA A N 1
ATOM 689 C CA . ALA A 1 90 ? -3.011 -5.586 0.365 1.00 96.75 90 ALA A CA 1
ATOM 690 C C . ALA A 1 90 ? -2.768 -5.318 -1.121 1.00 96.75 90 ALA A C 1
ATOM 692 O O . ALA A 1 90 ? -3.082 -6.146 -1.980 1.00 96.75 90 ALA A O 1
ATOM 693 N N . VAL A 1 91 ? -2.194 -4.160 -1.428 1.00 97.50 91 VAL A N 1
ATOM 694 C CA . VAL A 1 91 ? -1.932 -3.710 -2.794 1.00 97.50 91 VAL A CA 1
ATOM 695 C C . VAL A 1 91 ? -0.466 -3.335 -2.919 1.00 97.50 91 VAL A C 1
ATOM 697 O O . VAL A 1 91 ? 0.026 -2.499 -2.166 1.00 97.50 91 VAL A O 1
ATOM 700 N N . VAL A 1 92 ? 0.228 -3.919 -3.889 1.00 98.12 92 VAL A N 1
ATOM 701 C CA . VAL A 1 92 ? 1.556 -3.459 -4.303 1.00 98.12 92 VAL A CA 1
ATOM 702 C C . VAL A 1 92 ? 1.427 -2.784 -5.659 1.00 98.12 92 VAL A C 1
ATOM 704 O O . VAL A 1 92 ? 0.923 -3.379 -6.608 1.00 98.12 92 VAL A O 1
ATOM 707 N N . MET A 1 93 ? 1.868 -1.535 -5.735 1.00 98.12 93 MET A N 1
ATOM 708 C CA . MET A 1 93 ? 1.848 -0.704 -6.928 1.00 98.12 93 MET A CA 1
ATOM 709 C C . MET A 1 93 ? 3.272 -0.514 -7.431 1.00 98.12 93 MET A C 1
ATOM 711 O O . MET A 1 93 ? 4.103 0.052 -6.726 1.00 98.12 93 MET A O 1
ATOM 715 N N . CYS A 1 94 ? 3.543 -0.967 -8.647 1.00 98.19 94 CYS A N 1
ATOM 716 C CA . CYS A 1 94 ? 4.808 -0.775 -9.341 1.00 98.19 94 CYS A CA 1
ATOM 717 C C . CYS A 1 94 ? 4.624 0.306 -10.410 1.00 98.19 94 CYS A C 1
ATOM 719 O O . CYS A 1 94 ? 3.850 0.109 -11.348 1.00 98.19 94 CYS A O 1
ATOM 721 N N . VAL A 1 95 ? 5.311 1.441 -10.274 1.00 97.81 95 VAL A N 1
ATOM 722 C CA . VAL A 1 95 ? 5.214 2.581 -11.196 1.00 97.81 95 VAL A CA 1
ATOM 723 C C . VAL A 1 95 ? 6.559 2.832 -11.854 1.00 97.81 95 VAL A C 1
ATOM 725 O O . VAL A 1 95 ? 7.544 3.127 -11.187 1.00 97.81 95 VAL A O 1
ATOM 728 N N . ASP A 1 96 ? 6.602 2.745 -13.172 1.00 97.69 96 ASP A N 1
ATOM 729 C CA . ASP A 1 96 ? 7.797 2.992 -13.961 1.00 97.69 96 ASP A CA 1
ATOM 730 C C . ASP A 1 96 ? 8.183 4.467 -13.941 1.00 97.69 96 ASP A C 1
ATOM 732 O O . ASP A 1 96 ? 7.361 5.354 -14.184 1.00 97.69 96 ASP A O 1
ATOM 736 N N . ARG A 1 97 ? 9.443 4.722 -13.578 1.00 97.00 97 ARG A N 1
ATOM 737 C CA . ARG A 1 97 ? 10.073 6.047 -13.612 1.00 97.00 97 ARG A CA 1
ATOM 738 C C . ARG A 1 97 ? 11.264 6.097 -14.563 1.00 97.00 97 ARG A C 1
ATOM 740 O O . ARG A 1 97 ? 12.041 7.054 -14.515 1.00 97.00 97 ARG A O 1
ATOM 747 N N . SER A 1 98 ? 11.450 5.068 -15.385 1.00 96.81 98 SER A N 1
ATOM 748 C CA . SER A 1 98 ? 12.480 5.052 -16.413 1.00 96.81 98 SER A CA 1
ATOM 749 C C . SER A 1 98 ? 12.212 6.130 -17.465 1.00 96.81 98 SER A C 1
ATOM 751 O O . SER A 1 98 ? 11.069 6.497 -17.737 1.00 96.81 98 SER A O 1
ATOM 753 N N . GLN A 1 99 ? 13.272 6.634 -18.096 1.00 95.12 99 GLN A N 1
ATOM 754 C CA . GLN A 1 99 ? 13.181 7.658 -19.147 1.00 95.12 99 GLN A CA 1
ATOM 755 C C . GLN A 1 99 ? 12.311 7.245 -20.348 1.00 95.12 99 GLN A C 1
ATOM 757 O O . GLN A 1 99 ? 11.858 8.106 -21.099 1.00 95.12 99 GLN A O 1
ATOM 762 N N . MET A 1 100 ? 12.085 5.944 -20.540 1.00 92.25 100 MET A N 1
ATOM 763 C CA . MET A 1 100 ? 11.301 5.408 -21.654 1.00 92.25 100 MET A CA 1
ATOM 764 C C . MET A 1 100 ? 9.789 5.456 -21.399 1.00 92.25 100 MET A C 1
ATOM 766 O O . MET A 1 100 ? 9.012 5.381 -22.355 1.00 92.25 100 MET A O 1
ATOM 770 N N . TYR A 1 101 ? 9.370 5.593 -20.138 1.00 95.44 101 TYR A N 1
ATOM 771 C CA . TYR A 1 101 ? 7.967 5.582 -19.753 1.00 95.44 101 TYR A CA 1
ATOM 772 C C . TYR A 1 101 ? 7.418 6.996 -19.554 1.00 95.44 101 TYR A C 1
ATOM 774 O O . TYR A 1 101 ? 7.773 7.705 -18.614 1.00 95.44 101 TYR A O 1
ATOM 782 N N . ARG A 1 102 ? 6.512 7.423 -20.440 1.00 94.56 102 ARG A N 1
ATOM 783 C CA . ARG A 1 102 ? 6.002 8.810 -20.456 1.00 94.56 102 ARG A CA 1
ATOM 784 C C . ARG A 1 102 ? 4.798 9.060 -19.549 1.00 94.56 102 ARG A C 1
ATOM 786 O O . ARG A 1 102 ? 4.359 10.200 -19.423 1.00 94.56 102 ARG A O 1
ATOM 793 N N . TYR A 1 103 ? 4.230 8.011 -18.958 1.00 94.38 103 TYR A N 1
ATOM 794 C CA . TYR A 1 103 ? 2.994 8.099 -18.179 1.00 94.38 103 TYR A CA 1
ATOM 795 C C . TYR A 1 103 ? 3.222 8.084 -16.662 1.00 94.38 103 TYR A C 1
ATOM 797 O O . TYR A 1 103 ? 2.251 7.918 -15.928 1.00 94.38 103 TYR A O 1
ATOM 805 N N . THR A 1 104 ? 4.452 8.276 -16.166 1.00 95.25 104 THR A N 1
ATOM 806 C CA . THR A 1 104 ? 4.756 8.239 -14.721 1.00 95.25 104 THR A CA 1
ATOM 807 C C . THR A 1 104 ? 3.833 9.154 -13.916 1.00 95.25 104 THR A C 1
ATOM 809 O O . THR A 1 104 ? 3.159 8.683 -13.004 1.00 95.25 104 THR A O 1
ATOM 812 N N . ASP A 1 105 ? 3.714 10.434 -14.280 1.00 94.75 105 ASP A N 1
ATOM 813 C CA . ASP A 1 105 ? 2.886 11.384 -13.522 1.00 94.75 105 ASP A CA 1
ATOM 814 C C . ASP A 1 105 ? 1.385 11.099 -13.638 1.00 94.75 105 ASP A C 1
ATOM 816 O O . ASP A 1 105 ? 0.659 11.180 -12.646 1.00 94.75 105 ASP A O 1
ATOM 820 N N . SER A 1 106 ? 0.916 10.695 -14.823 1.00 93.62 106 SER A N 1
ATOM 821 C CA . SER A 1 106 ? -0.486 10.303 -15.023 1.00 93.62 106 SER A CA 1
ATOM 822 C C . SER A 1 106 ? -0.847 9.063 -14.203 1.00 93.62 106 SER A C 1
ATOM 824 O O . SER A 1 106 ? -1.886 9.046 -13.546 1.00 93.62 106 SER A O 1
ATOM 826 N N . ALA A 1 107 ? 0.028 8.054 -14.186 1.00 94.25 107 ALA A N 1
ATOM 827 C CA . ALA A 1 107 ? -0.160 6.840 -13.403 1.00 94.25 107 ALA A CA 1
ATOM 828 C C . ALA A 1 107 ? -0.153 7.137 -11.898 1.00 94.25 107 ALA A C 1
ATOM 830 O O . ALA A 1 107 ? -1.039 6.669 -11.190 1.00 94.25 107 ALA A O 1
ATOM 831 N N . ARG A 1 108 ? 0.785 7.961 -11.408 1.00 95.44 108 ARG A N 1
ATOM 832 C CA . ARG A 1 108 ? 0.821 8.391 -9.997 1.00 95.44 108 ARG A CA 1
ATOM 833 C C . ARG A 1 108 ? -0.465 9.085 -9.584 1.00 95.44 108 ARG A C 1
ATOM 835 O O . ARG A 1 108 ? -1.061 8.709 -8.581 1.00 95.44 108 ARG A O 1
ATOM 842 N N . SER A 1 109 ? -0.903 10.067 -10.371 1.00 94.81 109 SER A N 1
ATOM 843 C CA . SER A 1 109 ? -2.120 10.827 -10.087 1.00 94.81 109 SER A CA 1
ATOM 844 C C . SER A 1 109 ? -3.351 9.919 -10.064 1.00 94.81 109 SER A C 1
ATOM 846 O O . SER A 1 109 ? -4.121 9.951 -9.106 1.00 94.81 109 SER A O 1
ATOM 848 N N . ALA A 1 110 ? -3.482 9.019 -11.042 1.00 93.81 110 ALA A N 1
ATOM 849 C CA . ALA A 1 110 ? -4.582 8.061 -11.088 1.00 93.81 110 ALA A CA 1
ATOM 850 C C . ALA A 1 110 ? -4.565 7.062 -9.920 1.00 93.81 110 ALA A C 1
ATOM 852 O O . ALA A 1 110 ? -5.621 6.751 -9.367 1.00 93.81 110 ALA A O 1
ATOM 853 N N . LEU A 1 111 ? -3.386 6.568 -9.530 1.00 95.31 111 LEU A N 1
ATOM 854 C CA . LEU A 1 111 ? -3.228 5.671 -8.385 1.00 95.31 111 LEU A CA 1
ATOM 855 C C . LEU A 1 111 ? -3.545 6.385 -7.070 1.00 95.31 111 LEU A C 1
ATOM 857 O O . LEU A 1 111 ? -4.275 5.825 -6.259 1.00 95.31 111 LEU A O 1
ATOM 861 N N . ALA A 1 112 ? -3.073 7.619 -6.880 1.00 96.38 112 ALA A N 1
ATOM 862 C CA . ALA A 1 112 ? -3.382 8.425 -5.701 1.00 96.38 112 ALA A CA 1
ATOM 863 C C . ALA A 1 112 ? -4.895 8.642 -5.564 1.00 96.38 112 ALA A C 1
ATOM 865 O O . ALA A 1 112 ? -5.480 8.262 -4.552 1.00 96.38 112 ALA A O 1
ATOM 866 N N . THR A 1 113 ? -5.558 9.123 -6.619 1.00 94.81 113 THR A N 1
ATOM 867 C CA . THR A 1 113 ? -7.020 9.289 -6.626 1.00 94.81 113 THR A CA 1
ATOM 868 C C . THR A 1 113 ? -7.755 7.968 -6.393 1.00 94.81 113 THR A C 1
ATOM 870 O O . THR A 1 113 ? -8.791 7.933 -5.724 1.00 94.81 113 THR A O 1
ATOM 873 N N . TRP A 1 114 ? -7.244 6.855 -6.930 1.00 94.62 114 TRP A N 1
ATOM 874 C CA . TRP A 1 114 ? -7.835 5.547 -6.674 1.00 94.62 114 TRP A CA 1
ATOM 875 C C . TRP A 1 114 ? -7.715 5.142 -5.201 1.00 94.62 114 TRP A C 1
ATOM 877 O O . TRP A 1 114 ? -8.713 4.686 -4.639 1.00 94.62 114 TRP A O 1
ATOM 887 N N . ILE A 1 115 ? -6.553 5.335 -4.571 1.00 95.69 115 ILE A N 1
ATOM 888 C CA . ILE A 1 115 ? -6.355 5.054 -3.142 1.00 95.69 115 ILE A CA 1
ATOM 889 C C . ILE A 1 115 ? -7.310 5.909 -2.309 1.00 95.69 115 ILE A C 1
ATOM 891 O O . ILE A 1 115 ? -8.061 5.346 -1.521 1.00 95.69 115 ILE A O 1
ATOM 895 N N . GLU A 1 116 ? -7.361 7.228 -2.519 1.00 95.12 116 GLU A N 1
ATOM 896 C CA . GLU A 1 116 ? -8.257 8.127 -1.766 1.00 95.12 116 GLU A CA 1
ATOM 897 C C . GLU A 1 116 ? -9.718 7.668 -1.823 1.00 95.12 116 GLU A C 1
ATOM 899 O O . GLU A 1 116 ? -10.437 7.700 -0.827 1.00 95.12 116 GLU A O 1
ATOM 904 N N . LYS A 1 117 ? -10.160 7.189 -2.989 1.00 93.69 117 LYS A N 1
ATOM 905 C CA . LYS A 1 117 ? -11.541 6.746 -3.191 1.00 93.69 117 LYS A CA 1
ATOM 906 C C . LYS A 1 117 ? -11.831 5.341 -2.646 1.00 93.69 117 LYS A C 1
ATOM 908 O O . LYS A 1 117 ? -12.984 5.058 -2.327 1.00 93.69 117 LYS A O 1
ATOM 913 N N . ASN A 1 118 ? -10.843 4.444 -2.608 1.00 93.81 118 ASN A N 1
ATOM 914 C CA . ASN A 1 118 ? -11.062 3.005 -2.382 1.00 93.81 118 ASN A CA 1
ATOM 915 C C . ASN A 1 118 ? -10.355 2.439 -1.143 1.00 93.81 118 ASN A C 1
ATOM 917 O O . ASN A 1 118 ? -10.512 1.246 -0.860 1.00 93.81 118 ASN A O 1
ATOM 921 N N . ALA A 1 119 ? -9.573 3.249 -0.432 1.00 94.88 119 ALA A N 1
ATOM 922 C CA . ALA A 1 119 ? -8.970 2.882 0.837 1.00 94.88 119 ALA A CA 1
ATOM 923 C C . ALA A 1 119 ? -10.066 2.605 1.874 1.00 94.88 119 ALA A C 1
ATOM 925 O O . ALA A 1 119 ? -10.844 3.485 2.246 1.00 94.88 119 ALA A O 1
ATOM 926 N N . GLY A 1 120 ? -10.130 1.353 2.307 1.00 92.88 120 GLY A N 1
ATOM 927 C CA . GLY A 1 120 ? -10.992 0.863 3.366 1.00 92.88 120 GLY A CA 1
ATOM 928 C C . GLY A 1 120 ? -10.199 0.546 4.634 1.00 92.88 120 GLY A C 1
ATOM 929 O O . GLY A 1 120 ? -8.968 0.508 4.613 1.00 92.88 120 GLY A O 1
ATOM 930 N N . PRO A 1 121 ? -10.891 0.315 5.757 1.00 91.56 121 PRO A N 1
ATOM 931 C CA . PRO A 1 121 ? -10.228 0.015 7.014 1.00 91.56 121 PRO A CA 1
ATOM 932 C C . PRO A 1 121 ? -9.377 -1.256 6.930 1.00 91.56 121 PRO A C 1
ATOM 934 O O . PRO A 1 121 ? -9.786 -2.240 6.307 1.00 91.56 121 PRO A O 1
ATOM 937 N N . SER A 1 122 ? -8.213 -1.233 7.582 1.00 92.19 122 SER A N 1
ATOM 938 C CA . SER A 1 122 ? -7.204 -2.304 7.542 1.00 92.19 122 SER A CA 1
ATOM 939 C C . SER A 1 122 ? -6.588 -2.585 6.164 1.00 92.19 122 SER A C 1
ATOM 941 O O . SER A 1 122 ? -5.908 -3.602 6.007 1.00 92.19 122 SER A O 1
ATOM 943 N N . ASP A 1 123 ? -6.790 -1.716 5.170 1.00 95.06 123 ASP A N 1
ATOM 944 C CA . ASP A 1 123 ? -6.091 -1.826 3.892 1.00 95.06 123 ASP A CA 1
ATOM 945 C C . ASP A 1 123 ? -4.598 -1.477 4.035 1.00 95.06 123 ASP A C 1
ATOM 947 O O . ASP A 1 123 ? -4.182 -0.678 4.882 1.00 95.06 123 ASP A O 1
ATOM 951 N N . LEU A 1 124 ? -3.788 -2.051 3.148 1.00 95.44 124 LEU A N 1
ATOM 952 C CA . LEU A 1 124 ? -2.341 -1.885 3.106 1.00 95.44 124 LEU A CA 1
ATOM 953 C C . LEU A 1 124 ? -1.868 -1.592 1.679 1.00 95.44 124 LEU A C 1
ATOM 955 O O . LEU A 1 124 ? -2.106 -2.394 0.775 1.00 95.44 124 LEU A O 1
ATOM 959 N N . PHE A 1 125 ? -1.157 -0.483 1.476 1.00 97.00 125 PHE A N 1
ATOM 960 C CA . PHE A 1 125 ? -0.651 -0.084 0.162 1.00 97.00 125 PHE A CA 1
ATOM 961 C C . PHE A 1 125 ? 0.868 0.095 0.182 1.00 97.00 125 PHE A C 1
ATOM 963 O O . PHE A 1 125 ? 1.419 0.869 0.964 1.00 97.00 125 PHE A O 1
ATOM 970 N N . TYR A 1 126 ? 1.542 -0.602 -0.727 1.00 97.00 126 TYR A N 1
ATOM 971 C CA . TYR A 1 126 ? 2.960 -0.445 -1.021 1.00 97.00 126 TYR A CA 1
ATOM 972 C C . TYR A 1 126 ? 3.099 0.231 -2.377 1.00 97.00 126 TYR A C 1
ATOM 974 O O . TYR A 1 126 ? 2.584 -0.288 -3.366 1.00 97.00 126 TYR A O 1
ATOM 982 N N . ILE A 1 127 ? 3.818 1.346 -2.448 1.00 97.69 127 ILE A N 1
ATOM 983 C CA . ILE A 1 127 ? 4.079 2.036 -3.714 1.00 97.69 127 ILE A CA 1
ATOM 984 C C . ILE A 1 127 ? 5.572 1.967 -3.992 1.00 97.69 127 ILE A C 1
ATOM 986 O O . ILE A 1 127 ? 6.390 2.328 -3.145 1.00 97.69 127 ILE A O 1
ATOM 990 N N . ARG A 1 128 ? 5.935 1.463 -5.168 1.00 98.00 128 ARG A N 1
ATOM 991 C CA . ARG A 1 128 ? 7.317 1.199 -5.556 1.00 98.00 128 ARG A CA 1
ATOM 992 C C . ARG A 1 128 ? 7.599 1.728 -6.954 1.00 98.00 128 ARG A C 1
ATOM 994 O O . ARG A 1 128 ? 6.758 1.633 -7.845 1.00 98.00 128 ARG A O 1
ATOM 1001 N N . TRP A 1 129 ? 8.795 2.260 -7.139 1.00 97.88 129 TRP A N 1
ATOM 1002 C CA . TRP A 1 129 ? 9.337 2.619 -8.435 1.00 97.88 129 TRP A CA 1
ATOM 1003 C C . TRP A 1 129 ? 9.813 1.375 -9.182 1.00 97.88 129 TRP A C 1
ATOM 1005 O O . TRP A 1 129 ? 10.385 0.461 -8.587 1.00 97.88 129 TRP A O 1
ATOM 1015 N N . ILE A 1 130 ? 9.592 1.365 -10.495 1.00 98.06 130 ILE A N 1
ATOM 1016 C CA . ILE A 1 130 ? 10.340 0.520 -11.419 1.00 98.06 130 ILE A CA 1
ATOM 1017 C C . ILE A 1 130 ? 11.522 1.355 -11.923 1.00 98.06 130 ILE A C 1
ATOM 1019 O O . ILE A 1 130 ? 11.337 2.371 -12.597 1.00 98.06 130 ILE A O 1
ATOM 1023 N N . GLU A 1 131 ? 12.725 0.949 -11.534 1.00 97.12 131 GLU A N 1
ATOM 1024 C CA . GLU A 1 131 ? 14.007 1.635 -11.759 1.00 97.12 131 GLU A CA 1
ATOM 1025 C C . GLU A 1 131 ? 15.126 0.612 -11.976 1.00 97.12 131 GLU A C 1
ATOM 1027 O O . GLU A 1 131 ? 14.831 -0.562 -12.123 1.00 97.12 131 GLU A O 1
ATOM 1032 N N . GLU A 1 132 ? 16.404 0.989 -11.978 1.00 96.38 132 GLU A N 1
ATOM 1033 C CA . GLU A 1 132 ? 17.513 0.070 -12.279 1.00 96.38 132 GLU A CA 1
ATOM 1034 C C . GLU A 1 132 ? 17.579 -1.162 -11.356 1.00 96.38 132 GLU A C 1
ATOM 1036 O O . GLU A 1 132 ? 18.096 -2.204 -11.758 1.00 96.38 132 GLU A O 1
ATOM 1041 N N . ASN A 1 133 ? 17.097 -1.046 -10.114 1.00 96.50 133 ASN A N 1
ATOM 1042 C CA . ASN A 1 133 ? 16.958 -2.171 -9.193 1.00 96.50 133 ASN A CA 1
ATOM 1043 C C . ASN A 1 133 ? 15.742 -1.990 -8.281 1.00 96.50 133 ASN A C 1
ATOM 1045 O O . ASN A 1 133 ? 15.837 -1.477 -7.163 1.00 96.50 133 ASN A O 1
ATOM 1049 N N . SER A 1 134 ? 14.597 -2.469 -8.747 1.00 97.44 134 SER A N 1
ATOM 1050 C CA . SER A 1 134 ? 13.309 -2.244 -8.083 1.00 97.44 134 SER A CA 1
ATOM 1051 C C . SER A 1 134 ? 13.060 -3.183 -6.896 1.00 97.44 134 SER A C 1
ATOM 1053 O O . SER A 1 134 ? 12.086 -3.022 -6.151 1.00 97.44 134 SER A O 1
ATOM 1055 N N . TYR A 1 135 ? 13.924 -4.184 -6.701 1.00 95.75 135 TYR A N 1
ATOM 1056 C CA . TYR A 1 135 ? 13.838 -5.105 -5.565 1.00 95.75 135 TYR A CA 1
ATOM 1057 C C . TYR A 1 135 ? 14.288 -4.445 -4.256 1.00 95.75 135 TYR A C 1
ATOM 1059 O O . TYR A 1 135 ? 13.806 -4.796 -3.174 1.00 95.75 135 TYR A O 1
ATOM 1067 N N . ARG A 1 136 ? 15.205 -3.475 -4.339 1.00 92.56 136 ARG A N 1
ATOM 1068 C CA . ARG A 1 136 ? 15.813 -2.869 -3.156 1.00 92.56 136 ARG A CA 1
ATOM 1069 C C . ARG A 1 136 ? 14.855 -1.950 -2.394 1.00 92.56 136 ARG A C 1
ATOM 1071 O O . ARG A 1 136 ? 13.905 -1.422 -2.975 1.00 92.56 136 ARG A O 1
ATOM 1078 N N . PRO A 1 137 ? 15.080 -1.722 -1.094 1.00 88.94 137 PRO A N 1
ATOM 1079 C CA . PRO A 1 137 ? 14.218 -0.850 -0.304 1.00 88.94 137 PRO A CA 1
ATOM 1080 C C . PRO A 1 137 ? 14.158 0.614 -0.782 1.00 88.94 137 PRO A C 1
ATOM 1082 O O . PRO A 1 137 ? 13.164 1.286 -0.524 1.00 88.94 137 PRO A O 1
ATOM 1085 N N . GLU A 1 138 ? 15.172 1.118 -1.488 1.00 91.31 138 GLU A N 1
ATOM 1086 C CA . GLU A 1 138 ? 15.217 2.487 -2.035 1.00 91.31 138 GLU A CA 1
ATOM 1087 C C . GLU A 1 138 ? 14.202 2.723 -3.159 1.00 91.31 138 GLU A C 1
ATOM 1089 O O . GLU A 1 138 ? 13.802 3.861 -3.392 1.00 91.31 138 GLU A O 1
ATOM 1094 N N . ALA A 1 139 ? 13.731 1.652 -3.803 1.00 95.44 139 ALA A N 1
ATOM 1095 C CA . ALA A 1 139 ? 12.660 1.732 -4.785 1.00 95.44 139 ALA A CA 1
ATOM 1096 C C . ALA A 1 139 ? 11.282 1.970 -4.136 1.00 95.44 139 ALA A C 1
ATOM 1098 O O . ALA A 1 139 ? 10.289 2.079 -4.842 1.00 95.44 139 ALA A O 1
ATOM 1099 N N . GLU A 1 140 ? 11.164 2.030 -2.805 1.00 95.19 140 GLU A N 1
ATOM 1100 C CA . GLU A 1 140 ? 9.926 2.439 -2.132 1.00 95.19 140 GLU A CA 1
ATOM 1101 C C . GLU A 1 140 ? 9.635 3.925 -2.416 1.00 95.19 140 GLU A C 1
ATOM 1103 O O . GLU A 1 140 ? 10.385 4.817 -2.024 1.00 95.19 140 GLU A O 1
ATOM 1108 N N . ALA A 1 141 ? 8.544 4.185 -3.137 1.00 92.19 141 ALA A N 1
ATOM 1109 C CA . ALA A 1 141 ? 8.178 5.516 -3.618 1.00 92.19 141 ALA A CA 1
ATOM 1110 C C . ALA A 1 141 ? 7.494 6.370 -2.548 1.00 92.19 141 ALA A C 1
ATOM 1112 O O . ALA A 1 141 ? 7.612 7.592 -2.546 1.00 92.19 141 ALA A O 1
ATOM 1113 N N . LEU A 1 142 ? 6.763 5.709 -1.659 1.00 91.75 142 LEU A N 1
ATOM 1114 C CA . LEU A 1 142 ? 6.072 6.288 -0.523 1.00 91.75 142 LEU A CA 1
ATOM 1115 C C . LEU A 1 142 ? 6.188 5.286 0.617 1.00 91.75 142 LEU A C 1
ATOM 1117 O O . LEU A 1 142 ? 6.107 4.080 0.374 1.00 91.75 142 LEU A O 1
ATOM 1121 N N . GLN A 1 143 ? 6.335 5.789 1.842 1.00 88.56 143 GLN A N 1
ATOM 1122 C CA . GLN A 1 143 ? 6.201 4.954 3.028 1.00 88.56 143 GLN A CA 1
ATOM 1123 C C . GLN A 1 143 ? 4.910 4.134 2.941 1.00 88.56 143 GLN A C 1
ATOM 1125 O O . GLN A 1 143 ? 3.867 4.666 2.567 1.00 88.56 143 GLN A O 1
ATOM 1130 N N . VAL A 1 144 ? 4.981 2.854 3.307 1.00 92.31 144 VAL A N 1
ATOM 1131 C CA . VAL A 1 144 ? 3.811 1.965 3.362 1.00 92.31 144 VAL A CA 1
ATOM 1132 C C . VAL A 1 144 ? 2.596 2.667 3.976 1.00 92.31 144 VAL A C 1
ATOM 1134 O O . VAL A 1 144 ? 2.593 2.996 5.165 1.00 92.31 144 VAL A O 1
ATOM 1137 N N . LEU A 1 145 ? 1.553 2.852 3.168 1.00 93.19 145 LEU A N 1
ATOM 1138 C CA . LEU A 1 145 ? 0.310 3.471 3.599 1.00 93.19 145 LEU A CA 1
ATOM 1139 C C . LEU A 1 145 ? -0.557 2.399 4.261 1.00 93.19 145 LEU A C 1
ATOM 1141 O O . LEU A 1 145 ? -0.992 1.438 3.621 1.00 93.19 145 LEU A O 1
ATOM 1145 N N . ARG A 1 146 ? -0.789 2.572 5.560 1.00 92.69 146 ARG A N 1
ATOM 1146 C CA . ARG A 1 146 ? -1.628 1.702 6.386 1.00 92.69 146 ARG A CA 1
ATOM 1147 C C . ARG A 1 146 ? -2.912 2.436 6.710 1.00 92.69 146 ARG A C 1
ATOM 1149 O O . ARG A 1 146 ? -2.864 3.533 7.261 1.00 92.69 146 ARG A O 1
ATOM 1156 N N . VAL A 1 147 ? -4.048 1.837 6.374 1.00 91.62 147 VAL A N 1
ATOM 1157 C CA . VAL A 1 147 ? -5.344 2.362 6.797 1.00 91.62 147 VAL A CA 1
ATOM 1158 C C . VAL A 1 147 ? -5.685 1.717 8.136 1.00 91.62 147 VAL A C 1
ATOM 1160 O O . VAL A 1 147 ? -5.757 0.486 8.203 1.00 91.62 147 VAL A O 1
ATOM 1163 N N . PRO A 1 148 ? -5.901 2.499 9.207 1.00 88.19 148 PRO A N 1
ATOM 1164 C CA . PRO A 1 148 ? -6.270 1.946 10.501 1.00 88.19 148 PRO A CA 1
ATOM 1165 C C . PRO A 1 148 ? -7.511 1.045 10.414 1.00 88.19 148 PRO A C 1
ATOM 1167 O O . PRO A 1 148 ? -8.350 1.224 9.520 1.00 88.19 148 PRO A O 1
ATOM 1170 N N . PRO A 1 149 ? -7.647 0.057 11.315 1.00 88.12 149 PRO A N 1
ATOM 1171 C CA . PRO A 1 149 ? -8.855 -0.750 11.385 1.00 88.12 149 PRO A CA 1
ATOM 1172 C C . PRO A 1 149 ? -10.080 0.120 11.651 1.00 88.12 149 PRO A C 1
ATOM 1174 O O . PRO A 1 149 ? -9.988 1.211 12.217 1.00 88.12 149 PRO A O 1
ATOM 1177 N N . ALA A 1 150 ? -11.248 -0.391 11.257 1.00 86.00 150 ALA A N 1
ATOM 1178 C CA . ALA A 1 150 ? -12.495 0.269 11.595 1.00 86.00 150 ALA A CA 1
ATOM 1179 C C . ALA A 1 150 ? -12.579 0.322 13.123 1.00 86.00 150 ALA A C 1
ATOM 1181 O O . ALA A 1 150 ? -12.255 -0.681 13.772 1.00 86.00 150 ALA A O 1
ATOM 1182 N N . PRO A 1 151 ? -13.002 1.446 13.716 1.00 79.50 151 PRO A N 1
ATOM 1183 C CA . PRO A 1 151 ? -13.066 1.510 15.160 1.00 79.50 151 PRO A CA 1
ATOM 1184 C C . PRO A 1 151 ? -14.071 0.467 15.653 1.00 79.50 151 PRO A C 1
ATOM 1186 O O . PRO A 1 151 ? -15.061 0.163 14.976 1.00 79.50 151 PRO A O 1
ATOM 1189 N N . THR A 1 152 ? -13.794 -0.130 16.809 1.00 79.88 152 THR A N 1
ATOM 1190 C CA . THR A 1 152 ? -14.619 -1.213 17.346 1.00 79.88 152 THR A CA 1
ATOM 1191 C C . THR A 1 152 ? -16.052 -0.726 17.516 1.00 79.88 152 THR A C 1
ATOM 1193 O O . THR A 1 152 ? -16.294 0.270 18.197 1.00 79.88 152 THR A O 1
ATOM 1196 N N . ALA A 1 153 ? -17.007 -1.433 16.907 1.00 79.12 153 ALA A N 1
ATOM 1197 C CA . ALA A 1 153 ? -18.416 -1.117 17.082 1.00 79.12 153 ALA A CA 1
ATOM 1198 C C . ALA A 1 153 ? -18.762 -1.142 18.576 1.00 79.12 153 ALA A C 1
ATOM 1200 O O . ALA A 1 153 ? -18.422 -2.091 19.290 1.00 79.12 153 ALA A O 1
ATOM 1201 N N . VAL A 1 154 ? -19.445 -0.100 19.051 1.00 78.00 154 VAL A N 1
ATOM 1202 C CA . VAL A 1 154 ? -19.915 -0.068 20.438 1.00 78.00 154 VAL A CA 1
ATOM 1203 C C . VAL A 1 154 ? -20.833 -1.270 20.669 1.00 78.00 154 VAL A C 1
ATOM 1205 O O . VAL A 1 154 ? -21.703 -1.526 19.829 1.00 78.00 154 VAL A O 1
ATOM 1208 N N . PRO A 1 155 ? -20.659 -2.020 21.778 1.00 78.88 155 PRO A N 1
ATOM 1209 C CA . PRO A 1 155 ? -21.509 -3.158 22.081 1.00 78.88 155 PRO A CA 1
ATOM 1210 C C . PRO A 1 155 ? -22.974 -2.754 21.980 1.00 78.88 155 PRO A C 1
ATOM 1212 O O . PRO A 1 155 ? -23.392 -1.746 22.558 1.00 78.88 155 PRO A O 1
ATOM 1215 N N . VAL A 1 156 ? -23.760 -3.537 21.243 1.00 80.56 156 VAL A N 1
ATOM 1216 C CA . VAL A 1 156 ? -25.203 -3.325 21.173 1.00 80.56 156 VAL A CA 1
ATOM 1217 C C . VAL A 1 156 ? -25.758 -3.573 22.571 1.00 80.56 156 VAL A C 1
ATOM 1219 O O . VAL A 1 156 ? -25.891 -4.714 23.011 1.00 80.56 156 VAL A O 1
ATOM 1222 N N . VAL A 1 157 ? -26.044 -2.495 23.297 1.00 81.94 157 VAL A N 1
ATOM 1223 C CA . VAL A 1 157 ? -26.718 -2.585 24.590 1.00 81.94 157 VAL A CA 1
ATOM 1224 C C . VAL A 1 157 ? -28.142 -3.031 24.307 1.00 81.94 157 VAL A C 1
ATOM 1226 O O . VAL A 1 157 ? -28.872 -2.360 23.574 1.00 81.94 157 VAL A O 1
ATOM 1229 N N . ALA A 1 158 ? -28.521 -4.185 24.859 1.00 81.88 158 ALA A N 1
ATOM 1230 C CA . ALA A 1 158 ? -29.870 -4.704 24.715 1.00 81.88 158 ALA A CA 1
ATOM 1231 C C . ALA A 1 158 ? -30.873 -3.636 25.167 1.00 81.88 158 ALA A C 1
ATOM 1233 O O . ALA A 1 158 ? -30.777 -3.101 26.274 1.00 81.88 158 ALA A O 1
ATOM 1234 N N . THR A 1 159 ? -31.827 -3.311 24.296 1.00 79.75 159 THR A N 1
ATOM 1235 C CA . THR A 1 159 ? -32.913 -2.407 24.660 1.00 79.75 159 THR A CA 1
ATOM 1236 C C . THR A 1 159 ? -33.701 -3.051 25.804 1.00 79.75 159 THR A C 1
ATOM 1238 O O . THR A 1 159 ? -34.009 -4.245 25.715 1.00 79.75 159 THR A O 1
ATOM 1241 N N . PRO A 1 160 ? -34.023 -2.313 26.881 1.00 79.75 160 PRO A N 1
ATOM 1242 C CA . PRO A 1 160 ? -34.895 -2.832 27.925 1.00 79.75 160 PRO A CA 1
ATOM 1243 C C . PRO A 1 160 ? -36.193 -3.378 27.319 1.00 79.75 160 PRO A C 1
ATOM 1245 O O . PRO A 1 160 ? -36.724 -2.804 26.366 1.00 79.75 160 PRO A O 1
ATOM 1248 N N . GLY A 1 161 ? -36.712 -4.477 27.873 1.00 85.88 161 GLY A N 1
ATOM 1249 C CA . GLY A 1 161 ? -38.040 -4.971 27.506 1.00 85.88 161 GLY A CA 1
ATOM 1250 C C . GLY A 1 161 ? -39.116 -3.904 27.741 1.00 85.88 161 GLY A C 1
ATOM 1251 O O . GLY A 1 161 ? -38.914 -2.977 28.528 1.00 85.88 161 GLY A O 1
ATOM 1252 N N . ALA A 1 162 ? -40.260 -4.032 27.064 1.00 88.12 162 ALA A N 1
ATOM 1253 C CA . ALA A 1 162 ? -41.364 -3.087 27.222 1.00 88.12 162 ALA A CA 1
ATOM 1254 C C . ALA A 1 162 ? -41.773 -2.987 28.711 1.00 88.12 162 ALA A C 1
ATOM 1256 O O . ALA A 1 162 ? -42.119 -4.015 29.304 1.00 88.12 162 ALA A O 1
ATOM 1257 N N . PRO A 1 163 ? -41.711 -1.794 29.336 1.00 89.31 163 PRO A N 1
ATOM 1258 C CA . PRO A 1 163 ? -42.095 -1.627 30.735 1.00 89.31 163 PRO A CA 1
ATOM 1259 C C . PRO A 1 163 ? -43.605 -1.840 30.906 1.00 89.31 163 PRO A C 1
ATOM 1261 O O . PRO A 1 163 ? -44.377 -1.643 29.964 1.00 89.31 163 PRO A O 1
ATOM 1264 N N . ASN A 1 164 ? -44.048 -2.197 32.115 1.00 90.69 164 ASN A N 1
ATOM 1265 C CA . ASN A 1 164 ? -45.470 -2.172 32.445 1.00 90.69 164 ASN A CA 1
ATOM 1266 C C . ASN A 1 164 ? -45.979 -0.723 32.312 1.00 90.69 164 ASN A C 1
ATOM 1268 O O . ASN A 1 164 ? -45.489 0.145 33.035 1.00 90.69 164 ASN A O 1
ATOM 1272 N N . PRO A 1 165 ? -46.967 -0.435 31.444 1.00 89.12 165 PRO A N 1
ATOM 1273 C CA . PRO A 1 165 ? -47.420 0.935 31.205 1.00 89.12 165 PRO A CA 1
ATOM 1274 C C . PRO A 1 165 ? -48.081 1.587 32.429 1.00 89.12 165 PRO A C 1
ATOM 1276 O O . PRO A 1 165 ? -48.233 2.805 32.458 1.00 89.12 165 PRO A O 1
ATOM 1279 N N . PHE A 1 166 ? -48.473 0.799 33.436 1.00 94.00 166 PHE A N 1
ATOM 1280 C CA . PHE A 1 166 ? -49.083 1.298 34.670 1.00 94.00 166 PHE A CA 1
ATOM 1281 C C . PHE A 1 166 ? -48.071 1.549 35.798 1.00 94.00 166 PHE A C 1
ATOM 1283 O O . PHE A 1 166 ? -48.434 2.142 36.813 1.00 94.00 166 PHE A O 1
ATOM 1290 N N . ASP A 1 167 ? -46.813 1.129 35.636 1.00 95.38 167 ASP A N 1
ATOM 1291 C CA . ASP A 1 167 ? -45.739 1.422 36.585 1.00 95.38 167 ASP A CA 1
ATOM 1292 C C . ASP A 1 167 ? -44.956 2.655 36.112 1.00 95.38 167 ASP A C 1
ATOM 1294 O O . ASP A 1 167 ? -44.057 2.581 35.272 1.00 95.38 167 ASP A O 1
ATOM 1298 N N . VAL A 1 168 ? -45.312 3.816 36.665 1.00 93.06 168 VAL A N 1
ATOM 1299 C CA . VAL A 1 168 ? -44.709 5.110 36.308 1.00 93.06 168 VAL A CA 1
ATOM 1300 C C . VAL A 1 168 ? -43.191 5.112 36.518 1.00 93.06 168 VAL A C 1
ATOM 1302 O O . VAL A 1 168 ? -42.466 5.705 35.717 1.00 93.06 168 VAL A O 1
ATOM 1305 N N . ALA A 1 169 ? -42.693 4.438 37.560 1.00 92.94 169 ALA A N 1
ATOM 1306 C CA . ALA A 1 169 ? -41.262 4.374 37.838 1.00 92.94 169 ALA A CA 1
ATOM 1307 C C . ALA A 1 169 ? -40.543 3.511 36.794 1.00 92.94 169 ALA A C 1
ATOM 1309 O O . ALA A 1 169 ? -39.500 3.915 36.273 1.00 92.94 169 ALA A O 1
ATOM 1310 N N . GLN A 1 170 ? -41.133 2.370 36.426 1.00 90.94 170 GLN A N 1
ATOM 1311 C CA . GLN A 1 170 ? -40.582 1.496 35.393 1.00 90.94 170 GLN A CA 1
ATOM 1312 C C . GLN A 1 170 ? -40.572 2.173 34.013 1.00 90.94 170 GLN A C 1
ATOM 1314 O O . GLN A 1 170 ? -39.586 2.063 33.282 1.00 90.94 170 GLN A O 1
ATOM 1319 N N . VAL A 1 171 ? -41.625 2.920 33.665 1.00 91.00 171 VAL A N 1
ATOM 1320 C CA . VAL A 1 171 ? -41.690 3.702 32.417 1.00 91.00 171 VAL A CA 1
ATOM 1321 C C . VAL A 1 171 ? -40.628 4.805 32.397 1.00 91.00 171 VAL A C 1
ATOM 1323 O O . VAL A 1 171 ? -39.925 4.961 31.393 1.00 91.00 171 VAL A O 1
ATOM 1326 N N . ALA A 1 172 ? -40.465 5.547 33.496 1.00 90.75 172 ALA A N 1
ATOM 1327 C CA . ALA A 1 172 ? -39.451 6.595 33.602 1.00 90.75 172 ALA A CA 1
ATOM 1328 C C . ALA A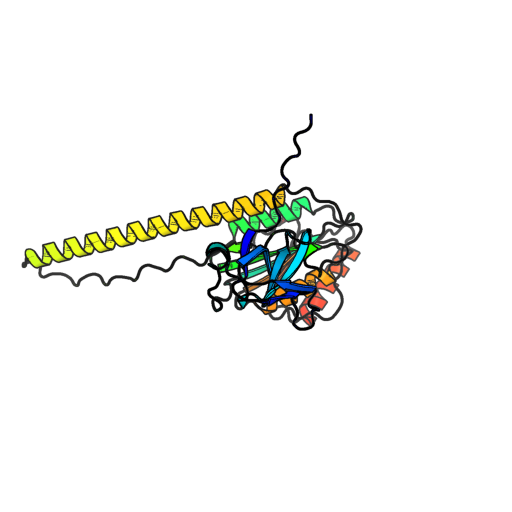 1 172 ? -38.028 6.026 33.476 1.00 90.75 172 ALA A C 1
ATOM 1330 O O . ALA A 1 172 ? -37.213 6.564 32.724 1.00 90.75 172 ALA A O 1
ATOM 1331 N N . GLN A 1 173 ? -37.746 4.903 34.146 1.00 91.50 173 GLN A N 1
ATOM 1332 C CA . GLN A 1 173 ? -36.457 4.219 34.054 1.00 91.50 173 GLN A CA 1
ATOM 1333 C C . GLN A 1 173 ? -36.181 3.720 32.631 1.00 91.50 173 GLN A C 1
ATOM 1335 O O . GLN A 1 173 ? -35.111 3.995 32.093 1.00 91.50 173 GLN A O 1
ATOM 1340 N N . ALA A 1 174 ? -37.140 3.039 31.997 1.00 87.69 174 ALA A N 1
ATOM 1341 C CA . ALA A 1 174 ? -36.985 2.540 30.631 1.00 87.69 174 ALA A CA 1
ATOM 1342 C C . ALA A 1 174 ? -36.738 3.679 29.628 1.00 87.69 174 ALA A C 1
ATOM 1344 O O . ALA A 1 174 ? -35.871 3.557 28.763 1.00 87.69 174 ALA A O 1
ATOM 1345 N N . THR A 1 175 ? -37.440 4.805 29.786 1.00 89.50 175 THR A N 1
ATOM 1346 C CA . THR A 1 175 ? -37.244 6.004 28.958 1.00 89.50 175 THR A CA 1
ATOM 1347 C C . THR A 1 175 ? -35.837 6.575 29.142 1.00 89.50 175 THR A C 1
ATOM 1349 O O . THR A 1 175 ? -35.139 6.802 28.157 1.00 89.50 175 THR A O 1
ATOM 1352 N N . ALA A 1 176 ? -35.378 6.737 30.388 1.00 90.75 176 ALA A N 1
ATOM 1353 C CA . ALA A 1 176 ? -34.034 7.235 30.680 1.00 90.75 176 ALA A CA 1
ATOM 1354 C C . ALA A 1 176 ? -32.937 6.310 30.126 1.00 90.75 176 ALA A C 1
ATOM 1356 O O . ALA A 1 176 ? -31.966 6.785 29.536 1.00 90.75 176 ALA A O 1
ATOM 1357 N N . THR A 1 177 ? -33.100 4.989 30.257 1.00 89.44 177 THR A N 1
ATOM 1358 C CA . THR A 1 177 ? -32.168 4.010 29.680 1.00 89.44 177 THR A CA 1
ATOM 1359 C C . THR A 1 177 ? -32.163 4.068 28.154 1.00 89.44 177 THR A C 1
ATOM 1361 O O . THR A 1 177 ? -31.087 4.081 27.560 1.00 89.44 177 THR A O 1
ATOM 1364 N N . ALA A 1 178 ? -33.327 4.153 27.505 1.00 88.38 178 ALA A N 1
ATOM 1365 C CA . ALA A 1 178 ? -33.408 4.288 26.052 1.00 88.38 178 ALA A CA 1
ATOM 1366 C C . ALA A 1 178 ? -32.711 5.569 25.561 1.00 88.38 178 ALA A C 1
ATOM 1368 O O . ALA A 1 178 ? -31.914 5.506 24.624 1.00 88.38 178 ALA A O 1
ATOM 1369 N N . SER A 1 179 ? -32.930 6.706 26.231 1.00 90.25 179 SER A N 1
ATOM 1370 C CA . SER A 1 179 ? -32.234 7.962 25.922 1.00 90.25 179 SER A CA 1
ATOM 1371 C C . SER A 1 179 ? -30.719 7.855 26.119 1.00 90.25 179 SER A C 1
ATOM 1373 O O . SER A 1 179 ? -29.963 8.360 25.291 1.00 90.25 179 SER A O 1
ATOM 1375 N N . ALA A 1 180 ? -30.255 7.165 27.165 1.00 89.44 180 ALA A N 1
ATOM 1376 C CA . ALA A 1 180 ? -28.827 6.942 27.395 1.00 89.44 180 ALA A CA 1
ATOM 1377 C C . ALA A 1 180 ? -28.189 6.065 26.302 1.00 89.44 180 ALA A C 1
ATOM 1379 O O . ALA A 1 180 ? -27.102 6.385 25.821 1.00 89.44 180 ALA A O 1
ATOM 1380 N N . ILE A 1 181 ? -28.873 5.000 25.863 1.00 87.06 181 ILE A N 1
ATOM 1381 C CA . ILE A 1 181 ? -28.413 4.145 24.757 1.00 87.06 181 ILE A CA 1
ATOM 1382 C C . ILE A 1 181 ? -28.320 4.957 23.460 1.00 87.06 181 ILE A C 1
ATOM 1384 O O . ILE A 1 181 ? -27.300 4.893 22.777 1.00 87.06 181 ILE A O 1
ATOM 1388 N N . GLN A 1 182 ? -29.343 5.756 23.145 1.00 89.56 18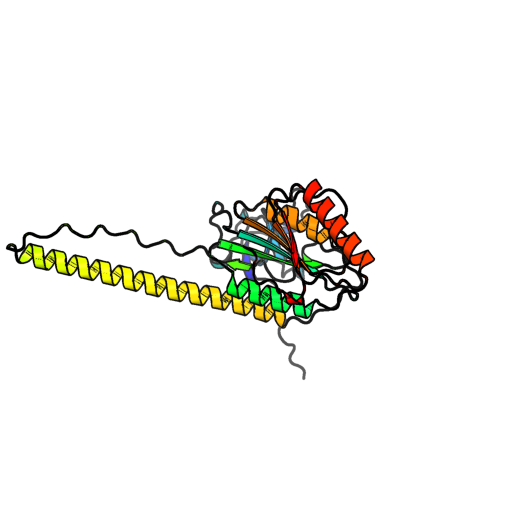2 GLN A N 1
ATOM 1389 C CA . GLN A 1 182 ? -29.341 6.618 21.959 1.00 89.56 182 GLN A CA 1
ATOM 1390 C C . GLN A 1 182 ? -28.200 7.642 21.996 1.00 89.56 182 GLN A C 1
ATOM 1392 O O . GLN A 1 182 ? -27.497 7.807 21.002 1.00 89.56 182 GLN A O 1
ATOM 1397 N N . ALA A 1 183 ? -27.970 8.291 23.141 1.00 89.50 183 ALA A N 1
ATOM 1398 C CA . ALA A 1 183 ? -26.867 9.236 23.305 1.00 89.50 183 ALA A CA 1
ATOM 1399 C C . ALA A 1 183 ? -25.499 8.557 23.135 1.00 89.50 183 ALA A C 1
ATOM 1401 O O . ALA A 1 183 ? -24.620 9.091 22.462 1.00 89.50 183 ALA A O 1
ATOM 1402 N N . MET A 1 184 ? -25.325 7.354 23.688 1.00 87.25 184 MET A N 1
ATOM 1403 C CA . MET A 1 184 ? -24.098 6.576 23.524 1.00 87.25 184 MET A CA 1
ATOM 1404 C C . MET A 1 184 ? -23.862 6.190 22.057 1.00 87.25 184 MET A C 1
ATOM 1406 O O . MET A 1 184 ? -22.744 6.327 21.568 1.00 87.25 184 MET A O 1
ATOM 1410 N N . GLN A 1 185 ? -24.903 5.758 21.340 1.00 88.88 185 GLN A N 1
ATOM 1411 C CA . GLN A 1 185 ? -24.818 5.435 19.911 1.00 88.88 185 GLN A CA 1
ATOM 1412 C C . GLN A 1 185 ? -24.500 6.668 19.056 1.00 88.88 185 GLN A C 1
ATOM 1414 O O . GLN A 1 185 ? -23.670 6.583 18.154 1.00 88.88 185 GLN A O 1
ATOM 1419 N N . ALA A 1 186 ? -25.109 7.819 19.356 1.00 89.69 186 ALA A N 1
ATOM 1420 C CA . ALA A 1 186 ? -24.822 9.073 18.662 1.00 89.69 186 ALA A CA 1
ATOM 1421 C C . ALA A 1 186 ? -23.373 9.531 18.890 1.00 89.69 186 ALA A C 1
ATOM 1423 O O . ALA A 1 186 ? -22.687 9.895 17.936 1.00 89.69 186 ALA A O 1
ATOM 1424 N N . ASN A 1 187 ? -22.882 9.446 20.130 1.00 87.50 187 ASN A N 1
ATOM 1425 C CA . ASN A 1 187 ? -21.489 9.756 20.455 1.00 87.50 187 ASN A CA 1
ATOM 1426 C C . ASN A 1 187 ? -20.525 8.805 19.742 1.00 87.50 187 ASN A C 1
ATOM 1428 O O . ASN A 1 187 ? -19.533 9.256 19.182 1.00 87.50 187 ASN A O 1
ATOM 1432 N N . ALA A 1 188 ? -20.836 7.507 19.714 1.00 84.31 188 ALA A N 1
ATOM 1433 C CA . ALA A 1 188 ? -20.047 6.525 18.983 1.00 84.31 188 ALA A CA 1
ATOM 1434 C C . ALA A 1 188 ? -19.961 6.875 17.495 1.00 84.31 188 ALA A C 1
ATOM 1436 O O . ALA A 1 188 ? -18.865 6.960 16.951 1.00 84.31 188 ALA A O 1
ATOM 1437 N N . ALA A 1 189 ? -21.101 7.138 16.849 1.00 88.31 189 ALA A N 1
ATOM 1438 C CA . ALA A 1 189 ? -21.150 7.513 15.438 1.00 88.31 189 ALA A CA 1
ATOM 1439 C C . ALA A 1 189 ? -20.339 8.788 15.148 1.00 88.31 189 ALA A C 1
ATOM 1441 O O . ALA A 1 189 ? -19.578 8.818 14.183 1.00 88.31 189 ALA A O 1
ATOM 1442 N N . ALA A 1 190 ? -20.437 9.806 16.010 1.00 88.81 190 ALA A N 1
ATOM 1443 C CA . ALA A 1 190 ? -19.660 11.038 15.882 1.00 88.81 190 ALA A CA 1
ATOM 1444 C C . ALA A 1 190 ? -18.145 10.801 16.041 1.00 88.81 190 ALA A C 1
ATOM 1446 O O . ALA A 1 190 ? -17.345 11.392 15.307 1.00 88.81 190 ALA A O 1
ATOM 1447 N N . THR A 1 191 ? -17.743 9.920 16.964 1.00 84.50 191 THR A N 1
ATOM 1448 C CA . THR A 1 191 ? -16.345 9.490 17.115 1.00 84.50 191 THR A CA 1
ATOM 1449 C C . THR A 1 191 ? -15.865 8.767 15.858 1.00 84.50 191 THR A C 1
ATOM 1451 O O . THR A 1 191 ? -14.863 9.182 15.282 1.00 84.50 191 THR A O 1
ATOM 1454 N N . HIS A 1 192 ? -16.624 7.783 15.361 1.00 85.44 192 HIS A N 1
ATOM 1455 C CA . HIS A 1 192 ? -16.295 7.054 14.132 1.00 85.44 192 HIS A CA 1
ATOM 1456 C C . HIS A 1 192 ? -16.137 7.991 12.926 1.00 85.44 192 HIS A C 1
ATOM 1458 O O . HIS A 1 192 ? -15.198 7.841 12.149 1.00 85.44 192 HIS A O 1
ATOM 1464 N N . GLU A 1 193 ? -17.024 8.975 12.757 1.00 89.81 193 GLU A N 1
ATOM 1465 C CA . GLU A 1 193 ? -16.935 9.944 11.658 1.00 89.81 193 GLU A CA 1
ATOM 1466 C C . GLU A 1 193 ? -15.706 10.856 11.791 1.00 89.81 193 GLU A C 1
ATOM 1468 O O . GLU A 1 193 ? -15.074 11.225 10.799 1.00 89.81 193 GLU A O 1
ATOM 1473 N N . THR A 1 194 ? -15.353 11.239 13.017 1.00 87.81 194 THR A N 1
ATOM 1474 C CA . THR A 1 194 ? -14.165 12.060 13.284 1.00 87.81 194 THR A CA 1
ATOM 1475 C C . THR A 1 194 ? -12.885 11.283 12.988 1.00 87.81 194 THR A C 1
ATOM 1477 O O . THR A 1 194 ? -12.007 11.801 12.301 1.00 87.81 194 THR A O 1
ATOM 1480 N N . GLU A 1 195 ? -12.805 10.028 13.425 1.00 83.50 195 GLU A N 1
ATOM 1481 C CA . GLU A 1 195 ? -11.679 9.134 13.143 1.00 83.50 195 GLU A CA 1
ATOM 1482 C C . GLU A 1 195 ? -11.567 8.830 11.645 1.00 83.50 195 GLU A C 1
ATOM 1484 O O . GLU A 1 195 ? -10.484 8.953 11.077 1.00 83.50 195 GLU A O 1
ATOM 1489 N N . ALA A 1 196 ? -12.682 8.541 10.967 1.00 87.75 196 ALA A N 1
ATOM 1490 C CA . ALA A 1 196 ? -12.694 8.322 9.522 1.00 87.75 196 ALA A CA 1
ATOM 1491 C C . ALA A 1 196 ? -12.188 9.551 8.748 1.00 87.75 196 ALA A C 1
ATOM 1493 O O . ALA A 1 196 ? -11.378 9.413 7.831 1.00 87.75 196 ALA A O 1
ATOM 1494 N N . ARG A 1 197 ? -12.606 10.765 9.138 1.00 91.81 197 ARG A N 1
ATOM 1495 C CA . ARG A 1 197 ? -12.095 12.013 8.544 1.00 91.81 197 ARG A CA 1
ATOM 1496 C C . ARG A 1 197 ? -10.609 12.223 8.823 1.00 91.81 197 ARG A C 1
ATOM 1498 O O . ARG A 1 197 ? -9.900 12.668 7.925 1.00 91.81 197 ARG A O 1
ATOM 1505 N N . ALA A 1 198 ? -10.133 11.895 10.024 1.00 87.12 198 ALA A N 1
ATOM 1506 C CA . ALA A 1 198 ? -8.714 11.987 10.361 1.00 87.12 198 ALA A CA 1
ATOM 1507 C C . ALA A 1 198 ? -7.870 11.034 9.500 1.00 87.12 198 ALA A C 1
ATOM 1509 O O . ALA A 1 198 ? -6.887 11.466 8.903 1.00 87.12 198 ALA A O 1
ATOM 1510 N N . VAL A 1 199 ? -8.306 9.778 9.352 1.00 88.19 199 VAL A N 1
ATOM 1511 C CA . VAL A 1 199 ? -7.654 8.776 8.494 1.00 88.19 199 VAL A CA 1
ATOM 1512 C C . VAL A 1 199 ? -7.602 9.238 7.039 1.00 88.19 199 VAL A C 1
ATOM 1514 O O . VAL A 1 199 ? -6.541 9.192 6.420 1.00 88.19 199 VAL A O 1
ATOM 1517 N N . GLN A 1 200 ? -8.718 9.736 6.501 1.00 93.25 200 GLN A N 1
ATOM 1518 C CA . GLN A 1 200 ? -8.759 10.280 5.141 1.00 93.25 200 GLN A CA 1
ATOM 1519 C C . GLN A 1 200 ? -7.839 11.495 4.976 1.00 93.25 200 GLN A C 1
ATOM 1521 O O . GLN A 1 200 ? -7.142 11.602 3.972 1.00 93.25 200 GLN A O 1
ATOM 1526 N N . GLY A 1 201 ? -7.767 12.371 5.983 1.00 91.75 201 GLY A N 1
ATOM 1527 C CA . GLY A 1 201 ? -6.816 13.482 6.006 1.00 91.75 201 GLY A CA 1
ATOM 1528 C C . GLY A 1 201 ? -5.357 13.018 5.954 1.00 91.75 201 GLY A C 1
ATOM 1529 O O . GLY A 1 201 ? -4.569 13.580 5.196 1.00 91.75 201 GLY A O 1
ATOM 1530 N N . THR A 1 202 ? -4.998 11.967 6.698 1.00 89.19 202 THR A N 1
ATOM 1531 C CA . THR A 1 202 ? -3.649 11.377 6.663 1.00 89.19 202 THR A CA 1
ATOM 1532 C C . THR A 1 202 ? -3.335 10.735 5.313 1.00 89.19 202 THR A C 1
ATOM 1534 O O . THR A 1 202 ? -2.256 10.983 4.774 1.00 89.19 202 THR A O 1
ATOM 1537 N N . ILE A 1 203 ? -4.267 9.959 4.745 1.00 94.62 203 ILE A N 1
ATOM 1538 C CA . ILE A 1 203 ? -4.123 9.374 3.401 1.00 94.62 203 ILE A CA 1
ATOM 1539 C C . ILE A 1 203 ? -3.873 10.488 2.381 1.00 94.62 203 ILE A C 1
ATOM 1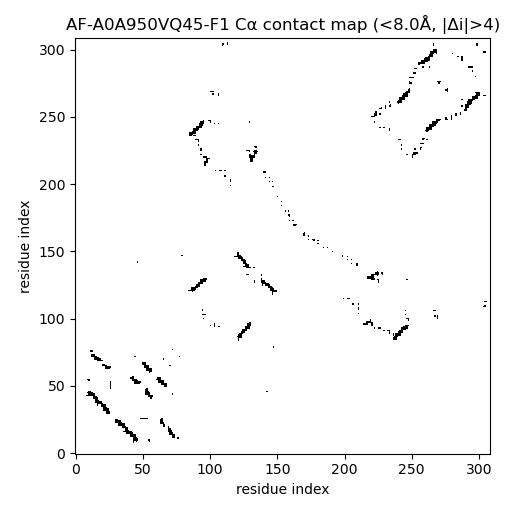541 O O . ILE A 1 203 ? -2.878 10.443 1.658 1.00 94.62 203 ILE A O 1
ATOM 1545 N N . HIS A 1 204 ? -4.727 11.515 2.374 1.00 96.19 204 HIS A N 1
ATOM 1546 C CA . HIS A 1 204 ? -4.608 12.655 1.471 1.00 96.19 204 HIS A CA 1
ATOM 1547 C C . HIS A 1 204 ? -3.255 13.358 1.620 1.00 96.19 204 HIS A C 1
ATOM 1549 O O . HIS A 1 204 ? -2.569 13.575 0.630 1.00 96.19 204 HIS A O 1
ATOM 1555 N N . GLN A 1 205 ? -2.816 13.649 2.848 1.00 93.50 205 GLN A N 1
ATOM 1556 C CA . GLN A 1 205 ? -1.530 14.307 3.091 1.00 93.50 205 GLN A CA 1
ATOM 1557 C C . GLN A 1 205 ? -0.336 13.481 2.584 1.00 93.50 205 GLN A C 1
ATOM 1559 O O . GLN A 1 205 ? 0.595 14.037 1.999 1.00 93.50 205 GLN A O 1
ATOM 1564 N N . GLN A 1 206 ? -0.337 12.162 2.805 1.00 93.25 206 GLN A N 1
ATOM 1565 C CA . GLN A 1 206 ? 0.741 11.292 2.326 1.00 93.25 206 GLN A CA 1
ATOM 1566 C C . GLN A 1 206 ? 0.763 11.206 0.797 1.00 93.25 206 GLN A C 1
ATOM 1568 O O . GLN A 1 206 ? 1.834 11.282 0.191 1.00 93.25 206 GLN A O 1
ATOM 1573 N N . LEU A 1 207 ? -0.407 11.088 0.168 1.00 96.19 207 LEU A N 1
ATOM 1574 C CA . LEU A 1 207 ? -0.528 11.040 -1.286 1.00 96.19 207 LEU A CA 1
ATOM 1575 C C . LEU A 1 207 ? -0.200 12.384 -1.936 1.00 96.19 207 LEU A C 1
ATOM 1577 O O . LEU A 1 207 ? 0.477 12.401 -2.958 1.00 96.19 207 LEU A O 1
ATOM 1581 N N . ASP A 1 208 ? -0.593 13.503 -1.334 1.00 96.12 208 ASP A N 1
ATOM 1582 C CA . ASP A 1 208 ? -0.226 14.842 -1.795 1.00 96.12 208 ASP A CA 1
ATOM 1583 C C . ASP A 1 208 ? 1.294 15.052 -1.746 1.00 96.12 208 ASP A C 1
ATOM 1585 O O . ASP A 1 208 ? 1.897 15.512 -2.720 1.00 96.12 208 ASP A O 1
ATOM 1589 N N . GLY A 1 209 ? 1.937 14.615 -0.657 1.00 92.88 209 GLY A N 1
ATOM 1590 C CA . GLY A 1 209 ? 3.394 14.601 -0.537 1.00 92.88 209 GLY A CA 1
ATOM 1591 C C . GLY A 1 209 ? 4.058 13.734 -1.606 1.00 92.88 209 GLY A C 1
ATOM 1592 O O . GLY A 1 209 ? 5.037 14.161 -2.225 1.00 92.88 209 GLY A O 1
ATOM 1593 N N . TRP A 1 210 ? 3.497 12.550 -1.880 1.00 94.81 210 TRP A N 1
ATOM 1594 C CA . TRP A 1 210 ? 3.952 11.712 -2.985 1.00 94.81 210 TRP A CA 1
ATOM 1595 C C . TRP A 1 210 ? 3.803 12.435 -4.315 1.00 94.81 210 TRP A C 1
ATOM 1597 O O . TRP A 1 210 ? 4.780 12.473 -5.044 1.00 94.81 210 TRP A O 1
ATOM 1607 N N . LEU A 1 211 ? 2.655 13.038 -4.636 1.00 96.62 211 LEU A N 1
ATOM 1608 C CA . LEU A 1 211 ? 2.399 13.715 -5.916 1.00 96.62 211 LEU A CA 1
ATOM 1609 C C . LEU A 1 211 ? 3.317 14.923 -6.149 1.00 96.62 211 LEU A C 1
ATOM 1611 O O . LEU A 1 211 ? 3.794 15.116 -7.269 1.00 96.62 211 LEU A O 1
ATOM 1615 N N . HIS A 1 212 ? 3.628 15.686 -5.103 1.00 95.44 212 HIS A N 1
ATOM 1616 C CA . HIS A 1 212 ? 4.513 16.853 -5.180 1.00 95.44 212 HIS A CA 1
ATOM 1617 C C . HIS A 1 212 ? 6.009 16.512 -5.139 1.00 95.44 212 HIS A C 1
ATOM 1619 O O . HIS A 1 212 ? 6.852 17.381 -5.383 1.00 95.44 212 HIS A O 1
ATOM 1625 N N . GLN A 1 213 ? 6.370 15.257 -4.864 1.00 93.69 213 GLN A N 1
ATOM 1626 C CA . GLN A 1 213 ? 7.758 14.819 -4.908 1.00 93.69 213 GLN A CA 1
ATOM 1627 C C . GLN A 1 213 ? 8.331 14.983 -6.322 1.00 93.69 213 GLN A C 1
ATOM 1629 O O . GLN A 1 213 ? 7.791 14.462 -7.304 1.00 93.69 213 GLN A O 1
ATOM 1634 N N . LYS A 1 214 ? 9.478 15.668 -6.417 1.00 94.62 214 LYS A N 1
ATOM 1635 C CA . LYS A 1 214 ? 10.253 15.758 -7.656 1.00 94.62 214 LYS A CA 1
ATOM 1636 C C . LYS A 1 214 ? 10.824 14.384 -8.004 1.00 94.62 214 LYS A C 1
ATOM 1638 O O . LYS A 1 214 ? 11.655 13.856 -7.267 1.00 94.62 214 LYS A O 1
ATOM 1643 N N . ILE A 1 215 ? 10.425 13.844 -9.151 1.00 92.94 215 ILE A N 1
ATOM 1644 C CA . ILE A 1 215 ? 10.968 12.588 -9.668 1.00 92.94 215 ILE A CA 1
ATOM 1645 C C . ILE A 1 215 ? 12.225 12.865 -10.482 1.00 92.94 215 ILE A C 1
ATOM 1647 O O . ILE A 1 215 ? 12.215 13.656 -11.424 1.00 92.94 215 ILE A O 1
ATOM 1651 N N . THR A 1 216 ? 13.299 12.163 -10.139 1.00 94.44 216 THR A N 1
ATOM 1652 C CA . THR A 1 216 ? 14.433 11.965 -11.041 1.00 94.44 216 THR A CA 1
ATOM 1653 C C . THR A 1 216 ? 14.183 10.687 -11.827 1.00 94.44 216 THR A C 1
ATOM 1655 O O . THR A 1 216 ? 13.977 9.634 -11.218 1.00 94.44 216 THR A O 1
ATOM 1658 N N . SER A 1 217 ? 14.167 10.783 -13.156 1.00 95.88 217 SER A N 1
ATOM 1659 C CA . SER A 1 217 ? 13.981 9.620 -14.023 1.00 95.88 217 SER A CA 1
ATOM 1660 C C . SER A 1 217 ? 15.147 8.644 -13.890 1.00 95.88 217 SER A C 1
ATOM 1662 O O . SER A 1 217 ? 16.309 9.059 -13.900 1.00 95.88 217 SER A O 1
ATOM 1664 N N . ALA A 1 218 ? 14.829 7.356 -13.819 1.00 96.69 218 ALA A N 1
ATOM 1665 C CA . ALA A 1 218 ? 15.801 6.273 -13.887 1.00 96.69 218 ALA A CA 1
ATOM 1666 C C . ALA A 1 218 ? 16.278 6.072 -15.336 1.00 96.69 218 ALA A C 1
ATOM 1668 O O . ALA A 1 218 ? 15.532 6.304 -16.291 1.00 96.69 218 ALA A O 1
ATOM 1669 N N . ALA A 1 219 ? 17.518 5.636 -15.527 1.00 96.00 219 ALA A N 1
ATOM 1670 C CA . ALA A 1 219 ? 18.064 5.317 -16.844 1.00 96.00 219 ALA A CA 1
ATOM 1671 C C . ALA A 1 219 ? 17.411 4.065 -17.455 1.00 96.00 219 ALA A C 1
ATOM 1673 O O . ALA A 1 219 ? 17.303 3.960 -18.675 1.00 96.00 219 ALA A O 1
ATOM 1674 N N . SER A 1 220 ? 16.963 3.125 -16.620 1.00 96.25 220 SER A N 1
ATOM 1675 C CA . SER A 1 220 ? 16.273 1.898 -17.037 1.00 96.25 220 SER A CA 1
ATOM 1676 C C . SER A 1 220 ? 15.256 1.449 -15.984 1.00 96.25 220 SER A C 1
ATOM 1678 O O . SER A 1 220 ? 15.208 2.026 -14.899 1.00 96.25 220 SER A O 1
ATOM 1680 N N . GLY A 1 221 ? 14.427 0.456 -16.316 1.00 95.69 221 GLY A N 1
ATOM 1681 C CA . GLY A 1 221 ? 13.444 -0.127 -15.404 1.00 95.69 221 GLY A CA 1
ATOM 1682 C C . GLY A 1 221 ? 13.655 -1.631 -15.208 1.00 95.69 221 GLY A C 1
ATOM 1683 O O . GLY A 1 221 ? 13.866 -2.365 -16.169 1.00 95.69 221 GLY A O 1
ATOM 1684 N N . ASP A 1 222 ? 13.566 -2.087 -13.963 1.00 96.75 222 ASP A N 1
ATOM 1685 C CA . ASP A 1 222 ? 13.648 -3.482 -13.525 1.00 96.75 222 ASP A CA 1
ATOM 1686 C C . ASP A 1 222 ? 12.271 -3.927 -13.022 1.00 96.75 222 ASP A C 1
ATOM 1688 O O . ASP A 1 222 ? 11.958 -3.864 -11.828 1.00 96.75 222 ASP A O 1
ATOM 1692 N N . VAL A 1 223 ? 11.393 -4.314 -13.948 1.00 96.88 223 VAL A N 1
ATOM 1693 C CA . VAL A 1 223 ? 10.046 -4.779 -13.584 1.00 96.88 223 VAL A CA 1
ATOM 1694 C C . VAL A 1 223 ? 10.101 -6.084 -12.784 1.00 96.88 223 VAL A C 1
ATOM 1696 O O . VAL A 1 223 ? 9.265 -6.296 -11.906 1.00 96.88 223 VAL A O 1
ATOM 1699 N N . ASP A 1 224 ? 11.132 -6.903 -13.000 1.00 96.81 224 ASP A N 1
ATOM 1700 C CA . ASP A 1 224 ? 11.345 -8.175 -12.308 1.00 96.81 224 ASP A CA 1
ATOM 1701 C C . ASP A 1 224 ? 11.597 -7.993 -10.826 1.00 96.81 224 ASP A C 1
ATOM 1703 O O . ASP A 1 224 ? 10.953 -8.652 -10.003 1.00 96.81 224 ASP A O 1
ATOM 1707 N N . GLY A 1 225 ? 12.479 -7.065 -10.464 1.00 96.75 225 GLY A N 1
ATOM 1708 C CA . GLY A 1 225 ? 12.718 -6.721 -9.072 1.00 96.75 225 GLY A CA 1
ATOM 1709 C C . GLY A 1 225 ? 11.444 -6.254 -8.373 1.00 96.75 225 GLY A C 1
ATOM 1710 O O . GLY A 1 225 ? 11.185 -6.664 -7.239 1.00 96.75 225 GLY A O 1
ATOM 1711 N N . CYS A 1 226 ? 10.605 -5.466 -9.057 1.00 97.81 226 CYS A N 1
ATOM 1712 C CA . CYS A 1 226 ? 9.359 -4.976 -8.467 1.00 97.81 226 CYS A CA 1
ATOM 1713 C C . CYS A 1 226 ? 8.347 -6.109 -8.271 1.00 97.81 226 CYS A C 1
ATOM 1715 O O . CYS A 1 226 ? 7.779 -6.242 -7.187 1.00 97.81 226 CYS A O 1
ATOM 1717 N N . VAL A 1 227 ? 8.163 -6.966 -9.280 1.00 97.62 227 VAL A N 1
ATOM 1718 C CA . VAL A 1 227 ? 7.234 -8.105 -9.229 1.00 97.62 227 VAL A CA 1
ATOM 1719 C C . VAL A 1 227 ? 7.667 -9.135 -8.184 1.00 97.62 227 VAL A C 1
ATOM 1721 O O . VAL A 1 227 ? 6.836 -9.594 -7.397 1.00 97.62 227 VAL A O 1
ATOM 1724 N N . ARG A 1 228 ? 8.962 -9.464 -8.106 1.00 96.75 228 ARG A N 1
ATOM 1725 C CA . ARG A 1 228 ? 9.501 -10.359 -7.067 1.00 96.75 228 ARG A CA 1
ATOM 1726 C C . ARG A 1 228 ? 9.249 -9.797 -5.677 1.00 96.75 228 ARG A C 1
ATOM 1728 O O . ARG A 1 228 ? 8.720 -10.505 -4.819 1.00 96.75 228 ARG A O 1
ATOM 1735 N N . LYS A 1 229 ? 9.545 -8.508 -5.475 1.00 96.31 229 LYS A N 1
ATOM 1736 C CA . LYS A 1 229 ? 9.299 -7.863 -4.186 1.00 96.31 229 LYS A CA 1
ATOM 1737 C C . LYS A 1 229 ? 7.811 -7.813 -3.845 1.00 96.31 229 LYS A C 1
ATOM 1739 O O . LYS A 1 229 ? 7.442 -8.021 -2.692 1.00 96.31 229 LYS A O 1
ATOM 1744 N N . ALA A 1 230 ? 6.951 -7.591 -4.837 1.00 97.56 230 ALA A N 1
ATOM 1745 C CA . ALA A 1 230 ? 5.507 -7.644 -4.654 1.00 97.56 230 ALA A CA 1
ATOM 1746 C C . ALA A 1 230 ? 5.039 -9.026 -4.182 1.00 97.56 230 ALA A C 1
ATOM 1748 O O . ALA A 1 230 ? 4.234 -9.100 -3.256 1.00 97.56 230 ALA A O 1
ATOM 1749 N N . GLY A 1 231 ? 5.579 -10.106 -4.757 1.00 96.88 231 GLY A N 1
ATOM 1750 C CA . GLY A 1 231 ? 5.307 -11.474 -4.310 1.00 96.88 231 GLY A CA 1
ATOM 1751 C C . GLY A 1 231 ? 5.609 -11.678 -2.823 1.00 96.88 231 GLY A C 1
ATOM 1752 O O . GLY A 1 231 ? 4.771 -12.204 -2.096 1.00 96.88 231 GLY A O 1
ATOM 1753 N N . GLU A 1 232 ? 6.750 -11.183 -2.337 1.00 94.44 232 GLU A N 1
ATOM 1754 C CA . GLU A 1 232 ? 7.115 -11.255 -0.912 1.00 94.44 232 GLU A CA 1
ATOM 1755 C C . GLU A 1 232 ? 6.161 -10.470 -0.011 1.00 94.44 232 GLU A C 1
ATOM 1757 O O . GLU A 1 232 ? 5.701 -10.981 1.012 1.00 94.44 232 GLU A O 1
ATOM 1762 N N . LEU A 1 233 ? 5.857 -9.226 -0.389 1.00 94.44 233 LEU A N 1
ATOM 1763 C CA . LEU A 1 233 ? 5.000 -8.337 0.399 1.00 94.44 233 LEU A CA 1
ATOM 1764 C C . LEU A 1 233 ? 3.558 -8.863 0.468 1.00 94.44 233 LEU A C 1
ATOM 1766 O O . LEU A 1 233 ? 2.918 -8.811 1.520 1.00 94.44 233 LEU A O 1
ATOM 1770 N N . LEU A 1 234 ? 3.051 -9.417 -0.636 1.00 96.19 234 LEU A N 1
ATOM 1771 C CA . LEU A 1 234 ? 1.695 -9.959 -0.719 1.00 96.19 234 LEU A CA 1
ATOM 1772 C C . LEU A 1 234 ? 1.572 -11.352 -0.089 1.00 96.19 234 LEU A C 1
ATOM 1774 O O . LEU A 1 234 ? 0.501 -11.678 0.425 1.00 96.19 234 LEU A O 1
ATOM 1778 N N . ALA A 1 235 ? 2.637 -12.162 -0.066 1.00 92.94 235 ALA A N 1
ATOM 1779 C CA . ALA A 1 235 ? 2.620 -13.488 0.559 1.00 92.94 235 ALA A CA 1
ATOM 1780 C C . ALA A 1 235 ? 2.302 -13.434 2.064 1.00 92.94 235 ALA A C 1
ATOM 1782 O O . ALA A 1 235 ? 1.679 -14.355 2.592 1.00 92.94 235 ALA A O 1
ATOM 1783 N N . ALA A 1 236 ? 2.675 -12.342 2.737 1.00 86.56 236 ALA A N 1
ATOM 1784 C CA . ALA A 1 236 ? 2.393 -12.118 4.155 1.00 86.56 236 ALA A CA 1
ATOM 1785 C C . ALA A 1 236 ? 0.947 -11.657 4.444 1.00 86.56 236 ALA A C 1
ATOM 1787 O O . ALA A 1 236 ? 0.565 -11.546 5.606 1.00 86.56 236 ALA A O 1
ATOM 1788 N N . SER A 1 237 ? 0.140 -11.366 3.418 1.00 90.19 237 SER A N 1
ATOM 1789 C CA . SER A 1 237 ? -1.185 -10.751 3.577 1.00 90.19 237 SER A CA 1
ATOM 1790 C C . SER A 1 237 ? -2.308 -11.793 3.545 1.00 90.19 237 SER A C 1
ATOM 1792 O O . SER A 1 237 ? -2.404 -12.569 2.598 1.00 90.19 237 SER A O 1
ATOM 1794 N N . GLY A 1 238 ? -3.180 -11.823 4.557 1.00 88.12 238 GLY A N 1
ATOM 1795 C CA . GLY A 1 238 ? -4.293 -12.785 4.634 1.00 88.12 238 GLY A CA 1
ATOM 1796 C C . GLY A 1 238 ? -5.546 -12.428 3.819 1.00 88.12 238 GLY A C 1
ATOM 1797 O O . GLY A 1 238 ? -6.303 -13.333 3.476 1.00 88.12 238 GLY A O 1
ATOM 1798 N N . GLY A 1 239 ? -5.764 -11.144 3.513 1.00 92.38 239 GLY A N 1
ATOM 1799 C CA . GLY A 1 239 ? -6.925 -10.658 2.758 1.00 92.38 239 GLY A CA 1
ATOM 1800 C C . GLY A 1 239 ? -6.751 -10.669 1.238 1.00 92.38 239 GLY A C 1
ATOM 1801 O O . GLY A 1 239 ? -5.950 -11.434 0.692 1.00 92.38 239 GLY A O 1
ATOM 1802 N N . ASP A 1 240 ? -7.504 -9.810 0.548 1.00 95.94 240 ASP A N 1
ATOM 1803 C CA . ASP A 1 240 ? -7.417 -9.670 -0.908 1.00 95.94 240 ASP A CA 1
ATOM 1804 C C . ASP A 1 240 ? -6.057 -9.099 -1.323 1.00 95.94 2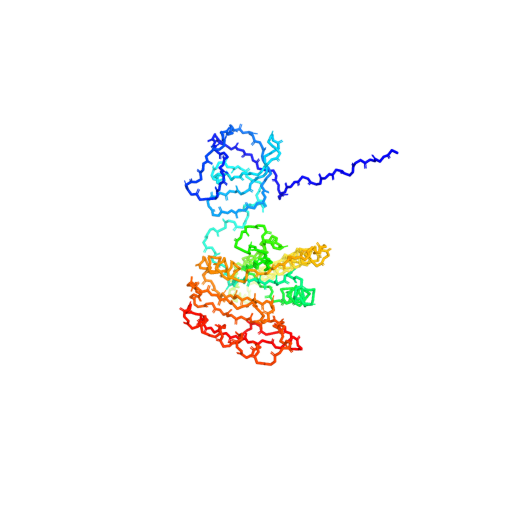40 ASP A C 1
ATOM 1806 O O . ASP A 1 240 ? -5.535 -8.182 -0.694 1.00 95.94 240 ASP A O 1
ATOM 1810 N N . ARG A 1 241 ? -5.471 -9.618 -2.404 1.00 97.38 241 ARG A N 1
ATOM 1811 C CA . ARG A 1 241 ? -4.110 -9.263 -2.831 1.00 97.38 241 ARG A CA 1
ATOM 1812 C C . ARG A 1 241 ? -4.123 -8.717 -4.243 1.00 97.38 241 ARG A C 1
ATOM 1814 O O . ARG A 1 241 ? -4.607 -9.393 -5.151 1.00 97.38 241 ARG A O 1
ATOM 1821 N N . TYR A 1 242 ? -3.534 -7.547 -4.440 1.00 97.62 242 TYR A N 1
ATOM 1822 C CA . TYR A 1 242 ? -3.460 -6.899 -5.743 1.00 97.62 242 TYR A CA 1
ATOM 1823 C C . TYR A 1 242 ? -2.023 -6.522 -6.087 1.00 97.62 242 TYR A C 1
ATOM 1825 O O . TYR A 1 242 ? -1.309 -5.935 -5.275 1.00 97.62 242 TYR A O 1
ATOM 1833 N N . LEU A 1 243 ? -1.629 -6.817 -7.321 1.00 97.75 243 LEU A N 1
ATOM 1834 C CA . LEU A 1 243 ? -0.434 -6.270 -7.952 1.00 97.75 243 LEU A CA 1
ATOM 1835 C C . LEU A 1 243 ? -0.888 -5.328 -9.065 1.00 97.75 243 LEU A C 1
ATOM 1837 O O . LEU A 1 243 ? -1.458 -5.772 -10.062 1.00 97.75 243 LEU A O 1
ATOM 1841 N N . VAL A 1 244 ? -0.649 -4.034 -8.886 1.00 97.19 244 VAL A N 1
ATOM 1842 C CA . VAL A 1 244 ? -0.966 -2.995 -9.868 1.00 97.19 244 VAL A CA 1
ATOM 1843 C C . VAL A 1 244 ? 0.330 -2.527 -10.515 1.00 97.19 244 VAL A C 1
ATOM 1845 O O . VAL A 1 244 ? 1.276 -2.176 -9.816 1.00 97.19 244 VAL A O 1
ATOM 1848 N N . VAL A 1 245 ? 0.396 -2.529 -11.841 1.00 97.00 245 VAL A N 1
ATOM 1849 C CA . VAL A 1 245 ? 1.626 -2.230 -12.584 1.00 97.00 245 VAL A CA 1
ATOM 1850 C C . VAL A 1 245 ? 1.352 -1.168 -13.632 1.00 97.00 245 VAL A C 1
ATOM 1852 O O . VAL A 1 245 ? 0.459 -1.340 -14.457 1.00 97.00 245 VAL A O 1
ATOM 1855 N N . ALA A 1 246 ? 2.146 -0.103 -13.603 1.00 96.44 246 ALA A N 1
ATOM 1856 C CA . ALA A 1 246 ? 2.174 0.963 -14.590 1.00 96.44 246 ALA A CA 1
ATOM 1857 C C . ALA A 1 246 ? 3.572 1.038 -15.201 1.00 96.44 246 ALA A C 1
ATOM 1859 O O . ALA A 1 246 ? 4.497 1.510 -14.544 1.00 96.44 246 ALA A O 1
ATOM 1860 N N . ALA A 1 247 ? 3.737 0.509 -16.415 1.00 95.38 247 ALA A N 1
ATOM 1861 C CA . ALA A 1 247 ? 5.046 0.283 -17.023 1.00 95.38 247 ALA A CA 1
ATOM 1862 C C . ALA A 1 247 ? 5.032 0.398 -18.552 1.00 95.38 247 ALA A C 1
ATOM 1864 O O . ALA A 1 247 ? 3.976 0.345 -19.192 1.00 95.38 247 ALA A O 1
ATOM 1865 N N . SER A 1 248 ? 6.222 0.533 -19.139 1.00 91.62 248 SER A N 1
ATOM 1866 C CA . SER A 1 248 ? 6.418 0.411 -20.586 1.00 91.62 248 SER A CA 1
ATOM 1867 C C . SER A 1 248 ? 6.185 -1.023 -21.086 1.00 91.62 248 SER A C 1
ATOM 1869 O O . SER A 1 248 ? 6.502 -1.988 -20.393 1.00 91.62 248 SER A O 1
ATOM 1871 N N . ASP A 1 249 ? 5.683 -1.173 -22.317 1.00 83.31 249 ASP A N 1
ATOM 1872 C CA . ASP A 1 249 ? 5.616 -2.455 -23.039 1.00 83.31 249 ASP A CA 1
ATOM 1873 C C . ASP A 1 249 ? 6.986 -3.118 -23.262 1.00 83.31 249 ASP A C 1
ATOM 1875 O O . ASP A 1 249 ? 7.056 -4.330 -23.467 1.00 83.31 249 ASP A O 1
ATOM 1879 N N . ALA A 1 250 ? 8.077 -2.352 -23.184 1.00 83.94 250 ALA A N 1
ATOM 1880 C CA . ALA A 1 250 ? 9.439 -2.870 -23.235 1.00 83.94 250 ALA A CA 1
ATOM 1881 C C . ALA A 1 250 ? 9.839 -3.646 -21.968 1.00 83.94 250 ALA A C 1
ATOM 1883 O O . ALA A 1 250 ? 10.817 -4.394 -22.000 1.00 83.94 250 ALA A O 1
ATOM 1884 N N . LEU A 1 251 ? 9.107 -3.478 -20.861 1.00 83.75 251 LEU A N 1
ATOM 1885 C CA . LEU A 1 251 ? 9.384 -4.154 -19.600 1.00 83.75 251 LEU A CA 1
ATOM 1886 C C . LEU A 1 251 ? 8.468 -5.364 -19.442 1.00 83.75 251 LEU A C 1
ATOM 1888 O O . LEU A 1 251 ? 7.350 -5.288 -18.927 1.00 83.75 251 LEU A O 1
ATOM 1892 N N . THR A 1 252 ? 8.967 -6.512 -19.884 1.00 85.56 252 THR A N 1
ATOM 1893 C CA . THR A 1 252 ? 8.302 -7.795 -19.678 1.00 85.56 252 THR A CA 1
ATOM 1894 C C . THR A 1 252 ? 8.953 -8.538 -18.525 1.00 85.56 252 THR A C 1
ATOM 1896 O O . THR A 1 252 ? 10.169 -8.745 -18.575 1.00 85.56 252 THR A O 1
ATOM 1899 N N . PRO A 1 253 ? 8.182 -8.966 -17.517 1.00 89.81 253 PRO A N 1
ATOM 1900 C CA . PRO A 1 253 ? 8.755 -9.696 -16.412 1.00 89.81 253 PRO A CA 1
ATOM 1901 C C . PRO A 1 253 ? 9.208 -11.103 -16.828 1.00 89.81 253 PRO A C 1
ATOM 1903 O O . PRO A 1 253 ? 8.626 -11.728 -17.717 1.00 89.81 253 PRO A O 1
ATOM 1906 N N . SER A 1 254 ? 10.243 -11.604 -16.165 1.00 87.62 254 SER A N 1
ATOM 1907 C CA . SER A 1 254 ? 10.899 -12.880 -16.361 1.00 87.62 254 SER A CA 1
ATOM 1908 C C . SER A 1 254 ? 11.219 -13.581 -15.028 1.00 87.62 254 SER A C 1
ATOM 1910 O O . SER A 1 254 ? 11.589 -12.989 -14.007 1.00 87.62 254 SER A O 1
ATOM 1912 N N . GLY A 1 255 ? 11.110 -14.908 -15.053 1.00 86.12 255 GLY A N 1
ATOM 1913 C CA . GLY A 1 255 ? 11.529 -15.788 -13.965 1.00 86.12 255 GLY A CA 1
ATOM 1914 C C . GLY A 1 255 ? 10.432 -16.198 -12.984 1.00 86.12 255 GLY A C 1
ATOM 1915 O O . GLY A 1 255 ? 9.268 -15.823 -13.099 1.00 86.12 255 GLY A O 1
ATOM 1916 N N . ASP A 1 256 ? 10.843 -17.019 -12.019 1.00 91.00 256 ASP A N 1
ATOM 1917 C CA . ASP A 1 256 ? 9.936 -17.668 -11.078 1.00 91.00 256 ASP A CA 1
ATOM 1918 C C . ASP A 1 256 ? 9.547 -16.713 -9.945 1.00 91.00 256 ASP A C 1
ATOM 1920 O O . ASP A 1 256 ? 10.367 -16.357 -9.092 1.00 91.00 256 ASP A O 1
ATOM 1924 N N . VAL A 1 257 ? 8.276 -16.320 -9.916 1.00 95.00 257 VAL A N 1
ATOM 1925 C CA . VAL A 1 257 ? 7.659 -15.597 -8.802 1.00 95.00 257 VAL A CA 1
ATOM 1926 C C . VAL A 1 257 ? 6.410 -16.347 -8.355 1.00 95.00 257 VAL A C 1
ATOM 1928 O O . VAL A 1 257 ? 5.722 -16.966 -9.162 1.00 95.00 257 VAL A O 1
ATOM 1931 N N . LYS A 1 258 ? 6.104 -16.294 -7.059 1.00 95.31 258 LYS A N 1
ATOM 1932 C CA . LYS A 1 258 ? 4.841 -16.806 -6.523 1.00 95.31 258 LYS A CA 1
ATOM 1933 C C . LYS A 1 258 ? 3.896 -15.641 -6.292 1.00 95.31 258 LYS A C 1
ATOM 1935 O O . LYS A 1 258 ? 4.185 -14.761 -5.485 1.00 95.31 258 LYS A O 1
ATOM 1940 N N . LEU A 1 259 ? 2.774 -15.651 -6.997 1.00 96.69 259 LEU A N 1
ATOM 1941 C CA . LEU A 1 259 ? 1.707 -14.658 -6.901 1.00 96.69 259 LEU A CA 1
ATOM 1942 C C . LEU A 1 259 ? 0.398 -15.352 -6.511 1.00 96.69 259 LEU A C 1
ATOM 1944 O O . LEU A 1 259 ? -0.667 -15.010 -7.016 1.00 96.69 259 LEU A O 1
ATOM 1948 N N . ASP A 1 260 ? 0.480 -16.323 -5.594 1.00 96.38 260 ASP A N 1
ATOM 1949 C CA . ASP A 1 260 ? -0.643 -17.155 -5.165 1.00 96.38 260 ASP A CA 1
ATOM 1950 C C . ASP A 1 260 ? -1.867 -16.305 -4.797 1.00 96.38 260 ASP A C 1
ATOM 1952 O O . ASP A 1 260 ? -1.865 -15.552 -3.811 1.00 96.38 260 ASP A O 1
ATOM 1956 N N . ARG A 1 261 ? -2.931 -16.463 -5.596 1.00 95.50 261 ARG A N 1
ATOM 1957 C CA . ARG A 1 261 ? -4.223 -15.764 -5.459 1.00 95.50 261 ARG A CA 1
ATOM 1958 C C . ARG A 1 261 ? -4.151 -14.236 -5.606 1.00 95.50 261 ARG A C 1
ATOM 1960 O O . ARG A 1 261 ? -5.105 -13.548 -5.249 1.00 95.50 261 ARG A O 1
ATOM 1967 N N . VAL A 1 262 ? -3.059 -13.695 -6.141 1.00 97.62 262 VAL A N 1
ATOM 1968 C CA . VAL A 1 262 ? -2.912 -12.258 -6.412 1.00 97.62 262 VAL A CA 1
ATOM 1969 C C . VAL A 1 262 ? -3.697 -11.882 -7.665 1.00 97.62 262 VAL A C 1
ATOM 1971 O O . VAL A 1 262 ? -3.628 -12.564 -8.685 1.00 97.62 262 VAL A O 1
ATOM 1974 N N . GLN A 1 263 ? -4.434 -10.780 -7.600 1.00 97.56 263 GLN A N 1
ATOM 1975 C CA . GLN A 1 263 ? -5.086 -10.165 -8.748 1.00 97.56 263 GLN A CA 1
ATOM 1976 C C . GLN A 1 263 ? -4.131 -9.171 -9.410 1.00 97.56 263 GLN A C 1
ATOM 1978 O O . GLN A 1 263 ? -3.774 -8.152 -8.817 1.00 97.56 263 GLN A O 1
ATOM 1983 N N . ILE A 1 264 ? -3.718 -9.451 -10.643 1.00 96.44 264 ILE A N 1
ATOM 1984 C CA . ILE A 1 264 ? -2.798 -8.596 -11.394 1.00 96.44 264 ILE A CA 1
ATOM 1985 C C . ILE A 1 264 ? -3.599 -7.591 -12.229 1.00 96.44 264 ILE A C 1
ATOM 1987 O O . ILE A 1 264 ? -4.629 -7.914 -12.838 1.00 96.44 264 ILE A O 1
ATOM 1991 N N . ARG A 1 265 ? -3.144 -6.341 -12.239 1.00 95.00 265 ARG A N 1
ATOM 1992 C CA . ARG A 1 265 ? -3.770 -5.220 -12.941 1.00 95.00 265 ARG A CA 1
ATOM 1993 C C . ARG A 1 265 ? -2.693 -4.398 -13.626 1.00 95.00 265 ARG A C 1
ATOM 1995 O O . ARG A 1 265 ? -1.934 -3.701 -12.961 1.00 95.00 265 ARG A O 1
ATOM 2002 N N . LEU A 1 266 ? -2.637 -4.466 -14.948 1.00 92.81 266 LEU A N 1
ATOM 2003 C CA . LEU A 1 266 ? -1.788 -3.582 -15.731 1.00 92.81 266 LEU A CA 1
ATOM 2004 C C . LEU A 1 266 ? -2.589 -2.346 -16.093 1.00 92.81 266 LEU A C 1
ATOM 2006 O O . LEU A 1 266 ? -3.568 -2.434 -16.830 1.00 92.81 266 LEU A O 1
ATOM 2010 N N . VAL A 1 267 ? -2.173 -1.212 -15.557 1.00 89.00 267 VAL A N 1
ATOM 2011 C CA . VAL A 1 267 ? -2.793 0.094 -15.764 1.00 89.00 267 VAL A CA 1
ATOM 2012 C C . VAL A 1 267 ? -1.780 0.972 -16.480 1.00 89.00 267 VAL A C 1
ATOM 2014 O O . VAL A 1 267 ? -0.593 0.867 -16.215 1.00 89.00 267 VAL A O 1
ATOM 2017 N N . TYR A 1 268 ? -2.210 1.836 -17.394 1.00 86.25 268 TYR A N 1
ATOM 2018 C CA . TYR A 1 268 ? -1.280 2.723 -18.108 1.00 86.25 268 TYR A CA 1
ATOM 2019 C C . TYR A 1 268 ? -0.144 2.005 -18.869 1.00 86.25 268 TYR A C 1
ATOM 2021 O O . TYR A 1 268 ? 0.942 2.556 -19.020 1.00 86.25 268 TYR A O 1
ATOM 2029 N N . LEU A 1 269 ? -0.374 0.792 -19.388 1.00 87.25 269 LEU A N 1
ATOM 2030 C CA . LEU A 1 269 ? 0.619 0.108 -20.224 1.00 87.25 269 LEU A CA 1
ATOM 2031 C C . LEU A 1 269 ? 0.922 0.962 -21.469 1.00 87.25 269 LEU A C 1
ATOM 2033 O O . LEU A 1 269 ? 0.038 1.178 -22.303 1.00 87.25 269 LEU A O 1
ATOM 2037 N N . GLN A 1 270 ? 2.156 1.459 -21.599 1.00 88.38 270 GLN A N 1
ATOM 2038 C CA . GLN A 1 270 ? 2.555 2.251 -22.765 1.00 88.38 270 GLN A CA 1
ATOM 2039 C C . GLN A 1 270 ? 2.688 1.329 -23.974 1.00 88.38 270 GLN A C 1
ATOM 2041 O O . GLN A 1 270 ? 3.670 0.610 -24.090 1.00 88.38 270 GLN A O 1
ATOM 2046 N N . CYS A 1 271 ? 1.696 1.364 -24.860 1.00 88.38 271 CYS A N 1
ATOM 2047 C CA . CYS A 1 271 ? 1.639 0.553 -26.070 1.00 88.38 271 CYS A CA 1
ATOM 2048 C C . CYS A 1 271 ? 1.869 1.420 -27.311 1.00 88.38 271 CYS A C 1
ATOM 2050 O O . CYS A 1 271 ? 0.917 1.819 -27.980 1.00 88.38 271 CYS A O 1
ATOM 2052 N N . ASP A 1 272 ? 3.134 1.724 -27.604 1.00 88.62 272 ASP A N 1
ATOM 2053 C CA . ASP A 1 272 ? 3.503 2.521 -28.785 1.00 88.62 272 ASP A CA 1
ATOM 2054 C C . ASP A 1 272 ? 3.490 1.704 -30.079 1.00 88.62 272 ASP A C 1
ATOM 2056 O O . ASP A 1 272 ? 3.251 2.244 -31.159 1.00 88.62 272 ASP A O 1
ATOM 2060 N N . ASP A 1 273 ? 3.716 0.396 -29.966 1.00 93.06 273 ASP A N 1
ATOM 2061 C CA . ASP A 1 273 ? 3.649 -0.556 -31.066 1.00 93.06 273 ASP A CA 1
ATOM 2062 C C . ASP A 1 273 ? 2.642 -1.661 -30.727 1.00 93.06 273 ASP A C 1
ATOM 2064 O O . ASP A 1 273 ? 2.720 -2.309 -29.682 1.00 93.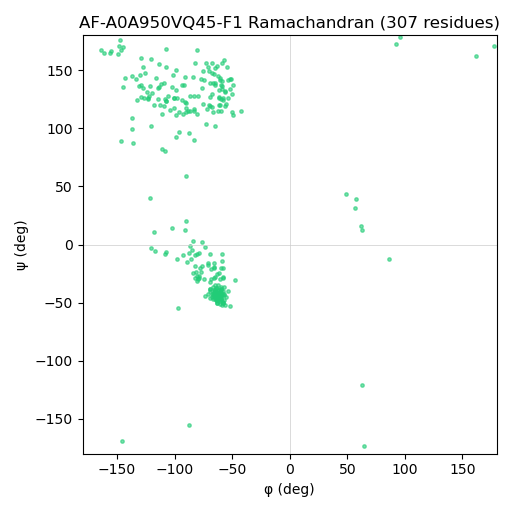06 273 ASP A O 1
ATOM 2068 N N . ALA A 1 274 ? 1.676 -1.891 -31.617 1.00 91.88 274 ALA A N 1
ATOM 2069 C CA . ALA A 1 274 ? 0.605 -2.855 -31.375 1.00 91.88 274 ALA A CA 1
ATOM 2070 C C . ALA A 1 274 ? 1.125 -4.294 -31.211 1.00 91.88 274 ALA A C 1
ATOM 2072 O O . ALA A 1 274 ? 0.579 -5.056 -30.410 1.00 91.88 274 ALA A O 1
ATOM 2073 N N . SER A 1 275 ? 2.188 -4.663 -31.934 1.00 93.94 275 SER A N 1
ATOM 2074 C CA . SER A 1 275 ? 2.768 -6.009 -31.877 1.00 93.94 275 SER A CA 1
ATOM 2075 C C . SER A 1 275 ? 3.530 -6.215 -30.571 1.00 93.94 275 SER A C 1
ATOM 2077 O O . SER A 1 275 ? 3.336 -7.234 -29.909 1.00 93.94 275 SER A O 1
ATOM 2079 N N . ARG A 1 276 ? 4.337 -5.231 -30.155 1.00 91.44 276 ARG A N 1
ATOM 2080 C CA . ARG A 1 276 ? 5.026 -5.244 -28.853 1.00 91.44 276 ARG A CA 1
ATOM 2081 C C . ARG A 1 276 ? 4.040 -5.245 -27.696 1.00 91.44 276 ARG A C 1
ATOM 2083 O O . ARG A 1 276 ? 4.194 -6.035 -26.774 1.00 91.44 276 ARG A O 1
ATOM 2090 N N . CYS A 1 277 ? 2.980 -4.449 -27.780 1.00 93.00 277 CYS A N 1
ATOM 2091 C CA . CYS A 1 277 ? 1.909 -4.441 -26.789 1.00 93.00 277 CYS A CA 1
ATOM 2092 C C . CYS A 1 277 ? 1.227 -5.813 -26.671 1.00 93.00 277 CYS A C 1
ATOM 2094 O O . CYS A 1 277 ? 1.009 -6.304 -25.563 1.00 93.00 277 CYS A O 1
ATOM 2096 N N . ALA A 1 278 ? 0.910 -6.462 -27.797 1.00 94.06 278 ALA A N 1
ATOM 2097 C CA . ALA A 1 278 ? 0.341 -7.809 -27.796 1.00 94.06 278 ALA A CA 1
ATOM 2098 C C . ALA A 1 278 ? 1.308 -8.834 -27.182 1.00 94.06 278 ALA A C 1
ATOM 2100 O O . ALA A 1 278 ? 0.890 -9.649 -26.360 1.00 94.06 278 ALA A O 1
ATOM 2101 N N . GLN A 1 279 ? 2.598 -8.750 -27.520 1.00 94.12 279 GLN A N 1
ATOM 2102 C CA . GLN A 1 279 ? 3.637 -9.594 -26.933 1.00 94.12 279 GLN A CA 1
ATOM 2103 C C . GLN A 1 279 ? 3.760 -9.374 -25.421 1.00 94.12 279 GLN A C 1
ATOM 2105 O O . GLN A 1 279 ? 3.750 -10.342 -24.670 1.00 94.12 279 GLN A O 1
ATOM 2110 N N . ALA A 1 280 ? 3.799 -8.124 -24.955 1.00 93.25 280 ALA A N 1
ATOM 2111 C CA . ALA A 1 280 ? 3.864 -7.804 -23.534 1.00 93.25 280 ALA A CA 1
ATOM 2112 C C . ALA A 1 280 ? 2.647 -8.364 -22.781 1.00 93.25 280 ALA A C 1
ATOM 2114 O O . ALA A 1 280 ? 2.805 -9.018 -21.750 1.00 93.25 280 ALA A O 1
ATOM 2115 N N . LYS A 1 281 ? 1.431 -8.185 -23.317 1.00 94.56 281 LYS A N 1
ATOM 2116 C CA . LYS A 1 281 ? 0.204 -8.759 -22.738 1.00 94.56 281 LYS A CA 1
ATOM 2117 C C . LYS A 1 281 ? 0.254 -10.287 -22.668 1.00 94.56 281 LYS A C 1
ATOM 2119 O O . LYS A 1 281 ? -0.170 -10.861 -21.664 1.00 94.56 281 LYS A O 1
ATOM 2124 N N . GLN A 1 282 ? 0.787 -10.939 -23.700 1.00 96.12 282 GLN A N 1
ATOM 2125 C CA . GLN A 1 282 ? 0.983 -12.387 -23.711 1.00 96.12 282 GLN A CA 1
ATOM 2126 C C . GLN A 1 282 ? 1.969 -12.817 -22.615 1.00 96.12 282 GLN A C 1
ATOM 2128 O O . GLN A 1 282 ? 1.610 -13.657 -21.792 1.00 96.12 282 GLN A O 1
ATOM 2133 N N . THR A 1 283 ? 3.143 -12.185 -22.520 1.00 95.38 283 THR A N 1
ATOM 2134 C CA . THR A 1 283 ? 4.150 -12.502 -21.490 1.00 95.38 283 THR A CA 1
ATOM 2135 C C . THR A 1 283 ? 3.602 -12.321 -20.075 1.00 95.38 283 THR A C 1
ATOM 2137 O O . THR A 1 283 ? 3.788 -13.177 -19.213 1.00 95.38 283 THR A O 1
ATOM 2140 N N . TRP A 1 284 ? 2.865 -11.238 -19.823 1.00 96.25 284 TRP A N 1
ATOM 2141 C CA . TRP A 1 284 ? 2.221 -11.012 -18.529 1.00 96.25 284 TRP A CA 1
ATOM 2142 C C . TRP A 1 284 ? 1.140 -12.050 -18.208 1.00 96.25 284 TRP A C 1
ATOM 2144 O O . TRP A 1 284 ? 0.984 -12.435 -17.049 1.00 96.25 284 TRP A O 1
ATOM 2154 N N . SER A 1 285 ? 0.407 -12.523 -19.217 1.00 96.62 285 SER A N 1
ATOM 2155 C CA . SER A 1 285 ? -0.591 -13.584 -19.044 1.00 96.62 285 SER A CA 1
ATOM 2156 C C . SER A 1 285 ? 0.065 -14.930 -18.725 1.00 96.62 285 SER A C 1
ATOM 2158 O O . SER A 1 285 ? -0.419 -15.659 -17.860 1.00 96.62 285 SER A O 1
ATOM 2160 N N . GLU A 1 286 ? 1.190 -15.239 -19.372 1.00 96.62 286 GLU A N 1
ATOM 2161 C CA . GLU A 1 286 ? 1.995 -16.435 -19.097 1.00 96.62 286 GLU A CA 1
ATOM 2162 C C . GLU A 1 286 ? 2.603 -16.399 -17.692 1.00 96.62 286 GLU A C 1
ATOM 2164 O O . GLU A 1 286 ? 2.494 -17.388 -16.966 1.00 96.62 286 GLU A O 1
ATOM 2169 N N . LEU A 1 287 ? 3.153 -15.252 -17.271 1.00 96.00 287 LEU A N 1
ATOM 2170 C CA . LEU A 1 287 ? 3.609 -15.039 -15.895 1.00 96.00 287 LEU A CA 1
ATOM 2171 C C . LEU A 1 287 ? 2.467 -15.246 -14.895 1.00 96.00 287 LEU A C 1
ATOM 2173 O O . LEU A 1 287 ? 2.636 -15.946 -13.904 1.00 96.00 287 LEU A O 1
ATOM 2177 N N . ALA A 1 288 ? 1.305 -14.629 -15.128 1.00 96.50 288 ALA A N 1
ATOM 2178 C CA . ALA A 1 288 ? 0.162 -14.744 -14.226 1.00 96.50 288 ALA A CA 1
ATOM 2179 C C . ALA A 1 288 ? -0.251 -16.213 -14.036 1.00 96.50 288 ALA A C 1
ATOM 2181 O O . ALA A 1 288 ? -0.497 -16.650 -12.910 1.00 96.50 288 ALA A O 1
ATOM 2182 N N . ALA A 1 289 ? -0.276 -16.984 -15.127 1.00 96.75 289 ALA A N 1
ATOM 2183 C CA . ALA A 1 289 ? -0.588 -18.405 -15.093 1.00 96.75 289 ALA A CA 1
ATOM 2184 C C . ALA A 1 289 ? 0.487 -19.224 -14.356 1.00 96.75 289 ALA A C 1
ATOM 2186 O O . ALA A 1 289 ? 0.144 -20.035 -13.494 1.00 96.75 289 ALA A O 1
ATOM 2187 N N . SER A 1 290 ? 1.774 -19.009 -14.650 1.00 96.62 290 SER A N 1
ATOM 2188 C CA . SER A 1 290 ? 2.872 -19.762 -14.023 1.00 96.62 290 SER A CA 1
ATOM 2189 C C . SER A 1 290 ? 3.054 -19.427 -12.539 1.00 96.62 290 SER A C 1
ATOM 2191 O O . SER A 1 290 ? 3.391 -20.305 -11.746 1.00 96.62 290 SER A O 1
ATOM 2193 N N . ALA A 1 291 ? 2.764 -18.185 -12.148 1.00 97.00 291 ALA A N 1
ATOM 2194 C CA . ALA A 1 291 ? 2.855 -17.692 -10.779 1.00 97.00 291 ALA A CA 1
ATOM 2195 C C . ALA A 1 291 ? 1.614 -17.998 -9.919 1.00 97.00 291 ALA A C 1
ATOM 2197 O O . ALA A 1 291 ? 1.566 -17.564 -8.765 1.00 97.00 291 ALA A O 1
ATOM 2198 N N . ASN A 1 292 ? 0.617 -18.716 -10.457 1.00 96.94 292 ASN A N 1
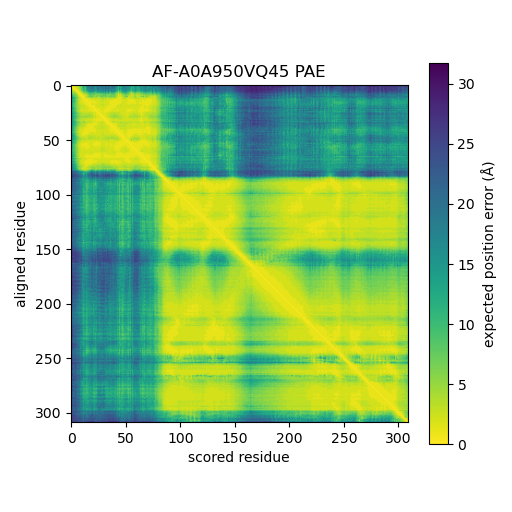ATOM 2199 C CA . ASN A 1 292 ? -0.651 -19.034 -9.787 1.00 96.94 292 ASN A CA 1
ATOM 2200 C C . ASN A 1 292 ? -1.436 -17.781 -9.325 1.00 96.94 292 ASN A C 1
ATOM 2202 O O . ASN A 1 292 ? -2.039 -17.743 -8.243 1.00 96.94 292 ASN A O 1
ATOM 2206 N N . ALA A 1 293 ? -1.422 -16.732 -10.152 1.00 97.69 293 ALA A N 1
ATOM 2207 C CA . ALA A 1 293 ? -2.227 -15.535 -9.939 1.00 97.69 293 ALA A CA 1
ATOM 2208 C C . ALA A 1 293 ? -3.727 -15.851 -10.059 1.00 97.69 293 ALA A C 1
ATOM 2210 O O . ALA A 1 293 ? -4.145 -16.687 -10.859 1.00 97.69 293 ALA A O 1
ATOM 2211 N N . ALA A 1 294 ? -4.563 -15.155 -9.283 1.00 97.00 294 ALA A N 1
ATOM 2212 C CA . ALA A 1 294 ? -6.016 -15.337 -9.327 1.00 97.00 294 ALA A CA 1
ATOM 2213 C C . ALA A 1 294 ? -6.614 -14.887 -10.666 1.00 97.00 294 ALA A C 1
ATOM 2215 O O . ALA A 1 294 ? -7.525 -15.524 -11.191 1.00 97.00 294 ALA A O 1
ATOM 2216 N N . ASN A 1 295 ? -6.143 -13.754 -11.187 1.00 96.88 295 ASN A N 1
ATOM 2217 C CA . ASN A 1 295 ? -6.522 -13.226 -12.491 1.00 96.88 295 ASN A CA 1
ATOM 2218 C C . ASN A 1 295 ? -5.524 -12.151 -12.943 1.00 96.88 295 ASN A C 1
ATOM 2220 O O . ASN A 1 295 ? -4.731 -11.639 -12.150 1.00 96.88 295 ASN A O 1
ATOM 2224 N N . ILE A 1 296 ? -5.611 -11.785 -14.218 1.00 96.31 296 ILE A N 1
ATOM 2225 C CA . ILE A 1 296 ? -4.918 -10.642 -14.806 1.00 96.31 296 ILE A CA 1
ATOM 2226 C C . ILE A 1 296 ? -5.919 -9.810 -15.610 1.00 96.31 296 ILE A C 1
ATOM 2228 O O . ILE A 1 296 ? -6.757 -10.361 -16.326 1.00 96.31 296 ILE A O 1
ATOM 2232 N N . ARG A 1 297 ? -5.857 -8.481 -15.483 1.00 95.25 297 ARG A N 1
ATOM 2233 C CA . ARG A 1 297 ? -6.579 -7.547 -16.360 1.00 95.25 297 ARG A CA 1
ATOM 2234 C C . ARG A 1 297 ? -5.629 -6.479 -16.887 1.00 95.25 297 ARG A C 1
ATOM 2236 O O . ARG A 1 297 ? -4.724 -6.043 -16.176 1.00 95.25 297 ARG A O 1
ATOM 2243 N N . PHE A 1 298 ? -5.885 -6.050 -18.115 1.00 93.06 298 PHE A N 1
ATOM 2244 C CA . PHE A 1 298 ? -5.192 -4.955 -18.781 1.00 93.06 298 PHE A CA 1
ATOM 2245 C C . PHE A 1 298 ? -6.195 -3.819 -18.956 1.00 93.06 298 PHE A C 1
ATOM 2247 O O . PHE A 1 298 ? -7.221 -4.028 -19.598 1.00 93.06 298 PHE A O 1
ATOM 2254 N N . SER A 1 299 ? -5.910 -2.661 -18.376 1.00 89.56 299 SER A N 1
ATOM 2255 C CA . SER A 1 299 ? -6.747 -1.468 -18.469 1.00 89.56 299 SER A CA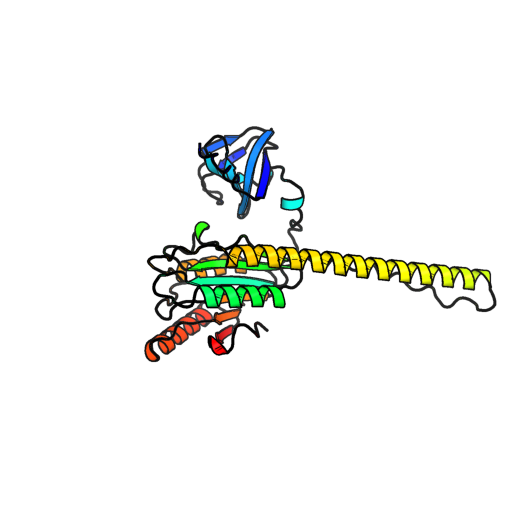 1
ATOM 2256 C C . SER A 1 299 ? -6.151 -0.495 -19.471 1.00 89.56 299 SER A C 1
ATOM 2258 O O . SER A 1 299 ? -4.940 -0.243 -19.466 1.00 89.56 299 SER A O 1
ATOM 2260 N N . ASP A 1 300 ? -7.006 0.069 -20.315 1.00 78.94 300 ASP A N 1
ATOM 2261 C CA . ASP A 1 300 ? -6.606 1.182 -21.167 1.00 78.94 300 ASP A CA 1
ATOM 2262 C C . ASP A 1 300 ? -6.361 2.431 -20.290 1.00 78.94 300 ASP A C 1
ATOM 2264 O O . ASP A 1 300 ? -7.138 2.684 -19.363 1.00 78.94 300 ASP A O 1
ATOM 2268 N N . PRO A 1 301 ? -5.309 3.238 -20.540 1.00 74.12 301 PRO A N 1
ATOM 2269 C CA . PRO A 1 301 ? -5.117 4.520 -19.856 1.00 74.12 301 PRO A CA 1
ATOM 2270 C C . PRO A 1 301 ? -6.375 5.410 -19.821 1.00 74.12 301 PRO A C 1
ATOM 2272 O O . PRO A 1 301 ? -6.557 6.174 -18.872 1.00 74.12 301 PRO A O 1
ATOM 2275 N N . SER A 1 302 ? -7.238 5.318 -20.839 1.00 73.12 302 SER A N 1
ATOM 2276 C CA . SER A 1 302 ? -8.498 6.064 -20.947 1.00 73.12 302 SER A CA 1
ATOM 2277 C C . SER A 1 302 ? -9.637 5.519 -20.077 1.00 73.12 302 SER A C 1
ATOM 2279 O O . SER A 1 302 ? -10.534 6.278 -19.714 1.00 73.12 302 SER A O 1
ATOM 2281 N N . GLU A 1 303 ? -9.599 4.241 -19.696 1.00 72.31 303 GLU A N 1
ATOM 2282 C CA . GLU A 1 303 ? -10.584 3.622 -18.794 1.00 72.31 303 GLU A CA 1
ATOM 2283 C C . GLU A 1 303 ? -10.326 3.995 -17.323 1.00 72.31 303 GLU A C 1
ATOM 2285 O O . GLU A 1 303 ? -11.224 3.921 -16.479 1.00 72.31 303 GLU A O 1
ATOM 2290 N N . GLY A 1 304 ? -9.099 4.430 -17.012 1.00 68.25 304 GLY A N 1
ATOM 2291 C CA . GLY A 1 304 ? -8.649 4.723 -15.654 1.00 68.25 304 GLY A CA 1
ATOM 2292 C C . GLY A 1 304 ? -8.605 3.482 -14.749 1.00 68.25 304 GLY A C 1
ATOM 2293 O O . GLY A 1 304 ? -8.811 2.349 -15.173 1.00 68.25 304 GLY A O 1
ATOM 2294 N N . ILE A 1 305 ? -8.342 3.690 -13.454 1.00 78.12 305 ILE A N 1
ATOM 2295 C CA . ILE A 1 305 ? -8.237 2.612 -12.436 1.00 78.12 305 ILE A CA 1
ATOM 2296 C C . ILE A 1 305 ? -9.601 2.341 -11.761 1.00 78.12 305 ILE A C 1
ATOM 2298 O O . ILE A 1 305 ? -9.703 1.673 -10.739 1.00 78.12 305 ILE A O 1
ATOM 2302 N N . GLY A 1 306 ? -10.701 2.865 -12.313 1.00 65.38 306 GLY A N 1
ATOM 2303 C CA . GLY A 1 306 ? -11.977 3.037 -11.607 1.00 65.38 306 GLY A CA 1
ATOM 2304 C C . GLY A 1 306 ? -12.639 1.776 -11.029 1.00 65.38 306 GLY A C 1
ATOM 2305 O O . GLY A 1 306 ? -1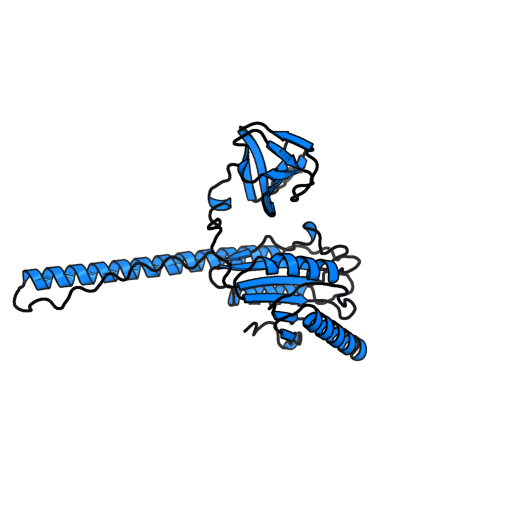3.531 1.915 -10.196 1.00 65.38 306 GLY A O 1
ATOM 2306 N N . THR A 1 307 ? -12.220 0.566 -11.419 1.00 61.56 307 THR A N 1
ATOM 2307 C CA . THR A 1 307 ? -12.785 -0.699 -10.924 1.00 61.56 307 THR A CA 1
ATOM 2308 C C . THR A 1 307 ? -11.696 -1.729 -10.585 1.00 61.56 307 THR A C 1
ATOM 2310 O O . THR A 1 307 ? -11.335 -2.588 -11.387 1.00 61.56 307 THR A O 1
ATOM 2313 N N . LEU A 1 308 ? -11.180 -1.683 -9.352 1.00 60.56 308 LEU A N 1
ATOM 2314 C CA . LEU A 1 308 ? -10.377 -2.777 -8.777 1.00 60.56 308 LEU A CA 1
ATOM 2315 C C . LEU A 1 308 ? -11.223 -3.823 -8.021 1.00 60.56 308 LEU A C 1
ATOM 2317 O O . LEU A 1 308 ? -10.679 -4.587 -7.234 1.00 60.56 308 LEU A O 1
ATOM 2321 N N . GLY A 1 309 ? -12.529 -3.881 -8.311 1.00 55.56 309 GLY A N 1
ATOM 2322 C CA . GLY A 1 309 ? -13.457 -4.914 -7.833 1.00 55.56 309 GLY A CA 1
ATOM 2323 C C . GLY A 1 309 ? -13.519 -6.168 -8.703 1.00 55.56 309 GLY A C 1
ATOM 2324 O O . GLY A 1 309 ? -13.174 -6.117 -9.917 1.00 55.56 309 GLY A O 1
#

Sequence (309 aa):
MIVPTSQAEPGLGWATFIREDCEWSGGETSAACFGNRGPGFRVRAVRREGSRWYVWDPSTDNYAYVDRAALSLPAELTADETPDASPSKAVVMCVDRSQMYRYTDSARSALATWIEKNAGPSDLFYIRWIEENSYRPEAEALQVLRVPPAPTAVPVVATPGAPNPFDVAQVAQATATASAIQAMQANAAATHETEARAVQGTIHQQLDGWLHQKITSAASGDVDGCVRKAGELLAASGGDRYLVVAASDALTPSGDVKLDRVQIRLVYLQCDDASRCAQAKQTWSELAASANAANIRFSDPSEGIGTLG

Foldseek 3Di:
DDDPDPDPDAADDKKWFQAKWFFFPDPDPPTDGPDIDGGGQIWHFHADDPQWTFTQHPVVRDTTITGPVRIDDDCVRCVQPPVPDFAQEEEEEEAEQAPVAPCRLVQLVLVLVCCLVPPDASYKYWYFYFAPAGLDPVRGLFPIQGHHHQPDDDPQDDQDDDFDPPPPVRVVVSVVVVVVSVVVNVVVVVVRVVSVVVSSVVSNVRSVVSSPDDDDGHNDGDVQSSQQNLLVRQVRGPHAAEYEYADELVDAYDDDGAQAQYEYEYENHDPPDPVSNVVSVVSVQVNCVRNNYNYYDYDDNVNGPNDPD

Radius of gyration: 24.57 Å; Cα contacts (8 Å, |Δi|>4): 546; chains: 1; bounding box: 78×55×70 Å

pLDDT: mean 89.78, std 10.77, range [38.78, 98.19]

Nearest PDB structures (foldseek):
  4omo-assembly2_B  TM=7.018E-01  e=1.415E-02  Gallus gallus
  8wff-assembly1_A  TM=6.950E-01  e=3.503E-02  Homo sapiens
  2oi3-assembly1_A  TM=5.395E-01  e=1.696E-02  Homo sapiens
  1x6b-assembly1_A  TM=6.553E-01  e=2.281E-01  Homo sapiens
  1qcf-assembly1_A  TM=3.922E-01  e=5.714E-03  Homo sapiens

Solvent-accessible surface area (backbone atoms only — not comparable to full-atom values): 17050 Å² total; per-residue (Å²): 136,84,79,79,75,78,73,78,74,74,50,80,44,68,24,29,25,72,38,72,43,48,34,18,77,40,65,54,94,84,42,55,69,82,45,75,42,50,56,72,43,66,32,20,39,51,50,81,40,91,68,17,28,37,27,40,35,76,90,74,74,42,74,36,16,33,52,46,92,31,47,47,62,53,62,84,84,52,67,84,65,58,91,78,71,54,29,55,30,36,36,33,35,37,37,27,39,14,72,87,35,88,49,38,68,60,46,50,52,49,51,44,55,45,44,76,74,65,69,47,55,26,22,35,40,41,37,27,32,16,20,79,60,15,53,46,79,84,23,51,64,44,80,73,47,71,38,63,63,68,77,81,77,76,78,84,74,78,74,77,74,87,54,57,89,86,39,66,67,50,42,53,49,51,51,53,52,52,53,51,51,52,51,51,52,52,51,48,52,54,49,52,52,51,51,52,51,50,52,50,51,52,53,51,53,54,42,51,52,48,71,70,51,85,80,76,67,26,93,39,62,22,50,40,31,31,53,46,46,38,26,60,63,48,69,76,43,72,39,50,35,36,41,37,37,30,38,40,38,88,60,63,69,72,81,95,50,62,32,75,59,22,36,36,35,36,37,48,58,45,60,89,43,74,67,51,32,52,49,30,54,48,49,52,51,52,48,36,60,76,18,44,31,65,45,77,46,79,39,55,66,89,69,52,74,86,71,90,120